Protein AF-A0A843CTP0-F1 (afdb_monomer_lite)

Radius of gyration: 20.31 Å; chains: 1; bounding box: 70×42×47 Å

pLDDT: mean 81.46, std 15.71, range [29.77, 95.62]

Sequence (216 aa):
LSHNIEGSYRGVYRMLRIAESKVYSTPVAEAEIQVFRHRDVKEVDPRVGADDTCIALCVVDKGLRAIAAEDVLFYDPTPPTWSSRFRQKFRRGQHILQAFLKHRSLLFRKGVFSRLIFPMEFFIYVMNPILFPVFLFLTGWVVTTNLFLAAIAAAGLLGVALVPSLRTALTTHVTNNLIMLTALVQEARGEKHLVWTKIEETRVTDEKAEIPLIHS

Structure (mmCIF, N/CA/C/O backbone):
data_AF-A0A843CTP0-F1
#
_entry.id   AF-A0A843CTP0-F1
#
loop_
_atom_site.group_PDB
_atom_site.id
_atom_site.type_symbol
_atom_site.label_atom_id
_atom_site.label_alt_id
_atom_site.label_comp_id
_atom_site.label_asym_id
_atom_site.label_entity_id
_atom_site.label_seq_id
_atom_site.pdbx_PDB_ins_code
_atom_site.Cartn_x
_atom_site.Cartn_y
_atom_site.Cartn_z
_atom_site.occupancy
_atom_site.B_iso_or_equiv
_atom_site.auth_seq_id
_atom_site.auth_comp_id
_atom_site.auth_asym_id
_atom_site.auth_atom_id
_atom_site.pdbx_PDB_model_num
ATOM 1 N N . LEU A 1 1 ? -8.494 4.521 -23.680 1.00 29.77 1 LEU A N 1
ATOM 2 C CA . LEU A 1 1 ? -7.672 3.318 -23.382 1.00 29.77 1 LEU A CA 1
ATOM 3 C C . LEU A 1 1 ? -7.267 3.203 -21.907 1.00 29.77 1 LEU A C 1
ATOM 5 O O . LEU A 1 1 ? -7.289 2.090 -21.403 1.00 29.77 1 LEU A O 1
ATOM 9 N N . SER A 1 2 ? -6.980 4.298 -21.186 1.00 31.83 2 SER A N 1
ATOM 10 C CA . SER A 1 2 ? -6.739 4.263 -19.726 1.00 31.83 2 SER A CA 1
ATOM 11 C C . SER A 1 2 ? -7.953 3.800 -18.901 1.00 31.83 2 SER A C 1
ATOM 13 O O . SER A 1 2 ? -7.775 3.080 -17.925 1.00 31.83 2 SER A O 1
ATOM 15 N N . HIS A 1 3 ? -9.178 4.137 -19.329 1.00 30.78 3 HIS A N 1
ATOM 16 C CA . HIS A 1 3 ? -10.419 3.807 -18.609 1.00 30.78 3 HIS A CA 1
ATOM 17 C C . HIS A 1 3 ? -10.675 2.298 -18.422 1.00 30.78 3 HIS A C 1
ATOM 19 O O . HIS A 1 3 ? -11.045 1.882 -17.329 1.00 30.78 3 HIS A O 1
ATOM 25 N N . ASN A 1 4 ? -10.438 1.461 -19.443 1.00 42.84 4 ASN A N 1
ATOM 26 C CA . ASN A 1 4 ? -10.737 0.019 -19.356 1.00 42.84 4 ASN A CA 1
ATOM 27 C C . ASN A 1 4 ? -9.787 -0.736 -18.413 1.00 42.84 4 ASN A C 1
ATOM 29 O O . ASN A 1 4 ? -10.176 -1.718 -17.789 1.00 42.84 4 ASN A O 1
ATOM 33 N N . ILE A 1 5 ? -8.539 -0.281 -18.292 1.00 47.91 5 ILE A N 1
ATOM 34 C CA . ILE A 1 5 ? -7.514 -0.974 -17.500 1.00 47.91 5 ILE A CA 1
ATOM 35 C C . ILE A 1 5 ? -7.512 -0.475 -16.055 1.00 47.91 5 ILE A C 1
ATOM 37 O O . ILE A 1 5 ? -7.333 -1.273 -15.137 1.00 47.91 5 ILE A O 1
ATOM 41 N N . GLU A 1 6 ? -7.797 0.812 -15.830 1.00 49.78 6 GLU A N 1
ATOM 42 C CA . GLU A 1 6 ? -8.071 1.317 -14.484 1.00 49.78 6 GLU A CA 1
ATOM 43 C C . GLU A 1 6 ? -9.279 0.598 -13.864 1.00 49.78 6 GLU A C 1
ATOM 45 O O . GLU A 1 6 ? -9.213 0.202 -12.702 1.00 49.78 6 GLU A O 1
ATOM 50 N N . GLY A 1 7 ? -10.319 0.312 -14.661 1.00 58.97 7 GLY A N 1
ATOM 51 C CA . GLY A 1 7 ? -11.437 -0.546 -14.255 1.00 58.97 7 GLY A CA 1
ATOM 52 C C . GLY A 1 7 ? -11.004 -1.966 -13.870 1.00 58.97 7 GLY A C 1
ATOM 53 O O . GLY A 1 7 ? -11.456 -2.486 -12.855 1.00 58.97 7 GLY A O 1
ATOM 54 N N . SER A 1 8 ? -10.064 -2.571 -14.608 1.00 63.31 8 SER A N 1
ATOM 55 C CA . SER A 1 8 ? -9.517 -3.895 -14.271 1.00 63.31 8 SER A CA 1
ATOM 56 C C . SER A 1 8 ? -8.677 -3.886 -12.986 1.00 63.31 8 SER A C 1
ATOM 58 O O . SER A 1 8 ? -8.803 -4.808 -12.182 1.00 63.31 8 SER A O 1
ATOM 60 N N . TYR A 1 9 ? -7.844 -2.863 -12.761 1.00 66.06 9 TYR A N 1
ATOM 61 C CA . TYR A 1 9 ? -7.037 -2.732 -11.539 1.00 66.06 9 TYR A CA 1
ATOM 62 C C . TYR A 1 9 ? -7.915 -2.464 -10.310 1.00 66.06 9 TYR A C 1
ATOM 64 O O . TYR A 1 9 ? -7.763 -3.123 -9.280 1.00 66.06 9 TYR A O 1
ATOM 72 N N . ARG A 1 10 ? -8.885 -1.547 -10.435 1.00 71.94 10 ARG A N 1
ATOM 73 C CA . ARG A 1 10 ? -9.897 -1.299 -9.400 1.00 71.94 10 ARG A CA 1
ATOM 74 C C . ARG A 1 10 ? -10.735 -2.548 -9.131 1.00 71.94 10 ARG A C 1
ATOM 76 O O . ARG A 1 10 ? -11.005 -2.843 -7.976 1.00 71.94 10 ARG A O 1
ATOM 83 N N .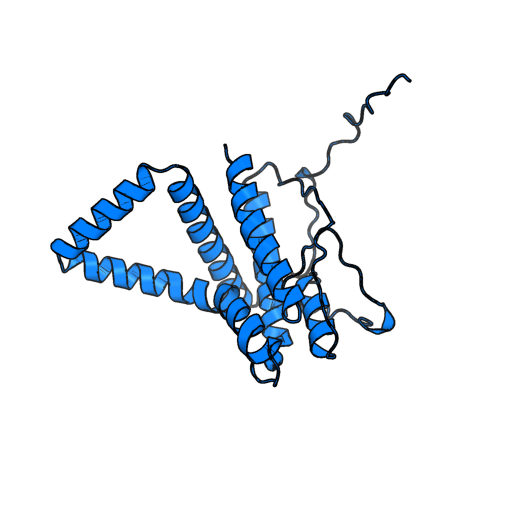 GLY A 1 11 ? -11.070 -3.325 -10.161 1.00 78.44 11 GLY A N 1
ATOM 84 C CA . GLY A 1 11 ? -11.784 -4.595 -10.021 1.00 78.44 11 GLY A CA 1
ATOM 85 C C . GLY A 1 11 ? -11.031 -5.615 -9.162 1.00 78.44 11 GLY A C 1
ATOM 86 O O . GLY A 1 11 ? -11.620 -6.202 -8.257 1.00 78.44 11 GLY A O 1
ATOM 87 N N . VAL A 1 12 ? -9.721 -5.780 -9.383 1.00 82.31 12 VAL A N 1
ATOM 88 C CA . VAL A 1 12 ? -8.876 -6.655 -8.546 1.00 82.31 12 VAL A CA 1
ATOM 89 C C . VAL A 1 12 ? -8.799 -6.135 -7.111 1.00 82.31 12 VAL A C 1
ATOM 91 O O . VAL A 1 12 ? -8.945 -6.915 -6.171 1.00 82.31 12 VAL A O 1
ATOM 94 N N . TYR A 1 13 ? -8.614 -4.825 -6.934 1.00 82.19 13 TYR A N 1
ATOM 95 C CA . TYR A 1 13 ? -8.552 -4.211 -5.609 1.00 82.19 13 TYR A CA 1
ATOM 96 C C . TYR A 1 13 ? -9.853 -4.406 -4.823 1.00 82.19 13 TYR A C 1
ATOM 98 O O . TYR A 1 13 ? -9.831 -4.880 -3.689 1.00 82.19 13 TYR A O 1
ATOM 106 N N . ARG A 1 14 ? -10.992 -4.132 -5.464 1.00 85.12 14 ARG A N 1
ATOM 107 C CA . ARG A 1 14 ? -12.331 -4.324 -4.907 1.00 85.12 14 ARG A CA 1
ATOM 108 C C . ARG A 1 14 ? -12.587 -5.782 -4.546 1.00 85.12 14 ARG A C 1
ATOM 110 O O . ARG A 1 14 ? -13.068 -6.066 -3.453 1.00 85.12 14 ARG A O 1
ATOM 117 N N . MET A 1 15 ? -12.223 -6.714 -5.429 1.00 87.94 15 MET A N 1
ATOM 118 C CA . MET A 1 15 ? -12.330 -8.151 -5.159 1.00 87.94 15 MET A CA 1
ATOM 119 C C . MET A 1 15 ? -11.530 -8.542 -3.913 1.00 87.94 15 MET A C 1
ATOM 121 O O . MET A 1 15 ? -12.062 -9.243 -3.054 1.00 87.94 15 MET A O 1
ATOM 125 N N . LEU A 1 16 ? -10.305 -8.027 -3.765 1.00 90.81 16 LEU A N 1
ATOM 126 C CA . LEU A 1 16 ? -9.488 -8.244 -2.572 1.00 90.81 16 LEU A CA 1
ATOM 127 C C . LEU A 1 16 ? -10.166 -7.685 -1.310 1.00 90.81 16 LEU A C 1
ATOM 129 O O . LEU A 1 16 ? -10.303 -8.424 -0.339 1.00 90.81 16 LEU A O 1
ATOM 133 N N . ARG A 1 17 ? -10.679 -6.444 -1.331 1.00 91.75 17 ARG A N 1
ATOM 134 C CA . ARG A 1 17 ? -11.386 -5.848 -0.175 1.00 91.75 17 ARG A CA 1
ATOM 135 C C . ARG A 1 17 ? -12.617 -6.661 0.239 1.00 91.75 17 ARG A C 1
ATOM 137 O O . ARG A 1 17 ? -12.879 -6.859 1.429 1.00 91.75 17 ARG A O 1
ATOM 144 N N . ILE A 1 18 ? -13.377 -7.150 -0.740 1.00 91.00 18 ILE A N 1
ATOM 145 C CA . ILE A 1 18 ? -14.548 -8.010 -0.524 1.00 91.00 18 ILE A CA 1
ATOM 146 C C . ILE A 1 18 ? -14.121 -9.358 0.072 1.00 91.00 18 ILE A C 1
ATOM 148 O O . ILE A 1 18 ? -14.717 -9.823 1.045 1.00 91.00 18 ILE A O 1
ATOM 152 N N . ALA A 1 19 ? -13.071 -9.978 -0.470 1.00 92.50 19 ALA A N 1
ATOM 153 C CA . ALA A 1 19 ? -12.541 -11.241 0.032 1.00 92.50 19 ALA A CA 1
ATOM 154 C C . ALA A 1 19 ? -12.054 -11.112 1.486 1.00 92.50 19 ALA A C 1
ATOM 156 O O . ALA A 1 19 ? -12.431 -11.919 2.335 1.00 92.50 19 ALA A O 1
ATOM 157 N N . GLU A 1 20 ? -11.301 -10.060 1.807 1.00 94.19 20 GLU A N 1
ATOM 158 C CA . GLU A 1 20 ? -10.872 -9.744 3.175 1.00 94.19 20 GLU A CA 1
ATOM 159 C C . GLU A 1 20 ? -12.063 -9.555 4.118 1.00 94.19 20 GLU A C 1
ATOM 161 O O . GLU A 1 20 ? -12.064 -10.074 5.236 1.00 94.19 20 GLU A O 1
ATOM 166 N N . SER A 1 21 ? -13.108 -8.867 3.653 1.00 93.25 21 SER A N 1
ATOM 167 C CA . SER A 1 21 ? -14.342 -8.645 4.413 1.00 93.25 21 SER A CA 1
ATOM 168 C C . SER A 1 21 ? -15.083 -9.950 4.698 1.00 93.25 21 SER A C 1
ATOM 170 O O . SER A 1 21 ? -15.565 -10.149 5.814 1.00 93.25 21 SER A O 1
ATOM 172 N N . LYS A 1 22 ? -15.135 -10.866 3.722 1.00 93.44 22 LYS A N 1
ATOM 173 C CA . LYS A 1 22 ? -15.708 -12.212 3.877 1.00 93.44 22 LYS A CA 1
ATOM 174 C C . LYS A 1 22 ? -14.918 -13.061 4.872 1.00 93.44 22 LYS A C 1
ATOM 176 O O . LYS A 1 22 ? -15.527 -13.777 5.662 1.00 93.44 22 LYS A O 1
ATOM 181 N N . VAL A 1 23 ? -13.589 -12.950 4.873 1.00 94.06 23 VAL A N 1
ATOM 182 C CA . VAL A 1 23 ? -12.721 -13.664 5.822 1.00 94.06 23 VAL A CA 1
ATOM 183 C C . VAL A 1 23 ? -12.835 -13.078 7.232 1.00 94.06 23 VAL A C 1
ATOM 185 O O . VAL A 1 23 ? -13.012 -13.823 8.195 1.00 94.06 23 VAL A O 1
ATOM 188 N N . TYR A 1 24 ? -12.723 -11.757 7.381 1.00 93.88 24 TYR A N 1
ATOM 189 C CA . TYR A 1 24 ? -12.889 -11.077 8.666 1.00 93.88 24 TYR A CA 1
ATOM 190 C C . TYR A 1 24 ? -13.250 -9.593 8.502 1.00 93.88 24 TYR A C 1
ATOM 192 O O . TYR A 1 24 ? -14.392 -9.215 8.774 1.00 93.88 24 TYR A O 1
ATOM 200 N N . SER A 1 25 ? -12.286 -8.774 8.070 1.00 94.31 25 SER A N 1
ATOM 201 C CA . SER A 1 25 ? -12.400 -7.323 7.888 1.00 94.31 25 SER A CA 1
ATOM 202 C C . SER A 1 25 ? -11.394 -6.846 6.844 1.00 94.31 25 SER A C 1
ATOM 204 O O . SER A 1 25 ? -10.310 -7.420 6.752 1.00 94.31 25 SER A O 1
ATOM 206 N N . THR A 1 26 ? -11.706 -5.755 6.146 1.00 93.00 26 THR A N 1
ATOM 207 C CA . THR A 1 26 ? -10.754 -5.029 5.289 1.00 93.00 26 THR A CA 1
ATOM 208 C C . THR A 1 26 ? -10.080 -3.882 6.063 1.00 93.00 26 THR A C 1
ATOM 210 O O . THR A 1 26 ? -10.780 -3.109 6.724 1.00 93.00 26 THR A O 1
ATOM 213 N N . PRO A 1 27 ? -8.738 -3.745 6.023 1.00 89.50 27 PRO A N 1
ATOM 214 C CA . PRO A 1 27 ? -8.032 -2.638 6.669 1.00 89.50 27 PRO A CA 1
ATOM 215 C C . PRO A 1 27 ? -8.042 -1.346 5.850 1.00 89.50 27 PRO A C 1
ATOM 217 O O . PRO A 1 27 ? -7.939 -0.276 6.442 1.00 89.50 27 PRO A O 1
ATOM 220 N N . VAL A 1 28 ? -8.155 -1.433 4.521 1.00 86.50 28 VAL A N 1
ATOM 221 C CA . VAL A 1 28 ? -8.228 -0.258 3.643 1.00 86.50 28 VAL A CA 1
ATOM 222 C C . VAL A 1 28 ? -9.658 -0.128 3.149 1.00 86.50 28 VAL A C 1
ATOM 224 O O . VAL A 1 28 ? -10.172 -0.999 2.441 1.00 86.50 28 VAL A O 1
ATOM 227 N N . ALA A 1 29 ? -10.318 0.932 3.598 1.00 79.00 29 ALA A N 1
ATOM 228 C CA . ALA A 1 29 ? -11.673 1.254 3.191 1.00 79.00 29 ALA A CA 1
ATOM 229 C C . ALA A 1 29 ? -11.646 2.141 1.942 1.00 79.00 29 ALA A C 1
ATOM 231 O O . ALA A 1 29 ? -10.733 2.943 1.751 1.00 79.00 29 ALA A O 1
ATOM 232 N N . GLU A 1 30 ? -12.653 1.968 1.093 1.00 74.50 30 GLU A N 1
ATOM 233 C CA . GLU A 1 30 ? -12.935 2.890 -0.003 1.00 74.50 30 GLU A CA 1
ATOM 234 C C . GLU A 1 30 ? -13.488 4.200 0.583 1.00 74.50 30 GLU A C 1
ATOM 236 O O . GLU A 1 30 ? -14.264 4.180 1.542 1.00 74.50 30 GLU A O 1
ATOM 241 N N . ALA A 1 31 ? -13.024 5.330 0.050 1.00 65.25 31 ALA A N 1
ATOM 242 C CA . ALA A 1 31 ? -13.254 6.663 0.610 1.00 65.25 31 ALA A CA 1
ATOM 243 C C . ALA A 1 31 ? -14.573 7.298 0.157 1.00 65.25 31 ALA A C 1
ATOM 245 O O . ALA A 1 31 ? -14.952 8.381 0.597 1.00 65.25 31 ALA A O 1
ATOM 246 N N . GLU A 1 32 ? -15.250 6.653 -0.787 1.00 76.88 32 GLU A N 1
ATOM 247 C CA . GLU A 1 32 ? -16.422 7.191 -1.451 1.00 76.88 32 GLU A CA 1
ATOM 248 C C . GLU A 1 32 ? -17.621 7.253 -0.498 1.00 76.88 32 GLU A C 1
ATOM 250 O O . GLU A 1 32 ? -18.281 8.289 -0.421 1.00 76.88 32 GLU A O 1
ATOM 255 N N . ILE A 1 33 ? -17.870 6.187 0.273 1.00 81.06 33 ILE A N 1
ATOM 256 C CA . ILE A 1 33 ? -18.813 6.190 1.398 1.00 81.06 33 ILE A CA 1
ATOM 257 C C . ILE A 1 33 ? -18.301 5.266 2.497 1.00 81.06 33 ILE A C 1
ATOM 259 O O . ILE A 1 33 ? -18.142 4.061 2.299 1.00 81.06 33 ILE A O 1
ATOM 263 N N . GLN A 1 34 ? -18.190 5.818 3.702 1.00 85.94 34 GLN A N 1
ATOM 264 C CA . GLN A 1 34 ? -17.948 5.053 4.912 1.00 85.94 34 GLN A CA 1
ATOM 265 C C . GLN A 1 34 ? -19.082 5.274 5.916 1.00 85.94 34 GLN A C 1
ATOM 267 O O . GLN A 1 34 ? -19.413 6.404 6.270 1.00 85.94 34 GLN A O 1
ATOM 272 N N . VAL A 1 35 ? -19.675 4.180 6.402 1.00 88.19 35 VAL A N 1
ATOM 273 C CA . VAL A 1 35 ? -20.726 4.216 7.428 1.00 88.19 35 VAL A CA 1
ATOM 274 C C . VAL A 1 35 ? -20.241 3.477 8.665 1.00 88.19 35 VAL A C 1
ATOM 276 O O . VAL A 1 35 ? -19.873 2.305 8.608 1.00 88.19 35 VAL A O 1
ATOM 279 N N . PHE A 1 36 ? -20.264 4.156 9.808 1.00 88.00 36 PHE A N 1
ATOM 280 C CA . PHE A 1 36 ? -19.861 3.588 11.089 1.00 88.00 36 PHE A CA 1
ATOM 281 C C . PHE A 1 36 ? -20.768 4.082 12.215 1.00 88.00 36 PHE A C 1
ATOM 283 O O . PHE A 1 36 ? -21.405 5.132 12.137 1.00 88.00 36 PHE A O 1
ATOM 290 N N . ARG A 1 37 ? -20.834 3.313 13.305 1.00 88.00 37 ARG A N 1
ATOM 291 C CA . ARG A 1 37 ? -21.592 3.716 14.492 1.00 88.00 37 ARG A CA 1
ATOM 292 C C . ARG A 1 37 ? -20.795 4.757 15.267 1.00 88.00 37 ARG A C 1
ATOM 294 O O . ARG A 1 37 ? -19.703 4.459 15.743 1.00 88.00 37 ARG A O 1
ATOM 301 N N . HIS A 1 38 ? -21.382 5.931 15.481 1.00 85.94 38 HIS A N 1
ATOM 302 C CA . HIS A 1 38 ? -20.737 7.035 16.201 1.00 85.94 38 HIS A CA 1
ATOM 303 C C . HIS A 1 38 ? -20.187 6.622 17.582 1.00 85.94 38 HIS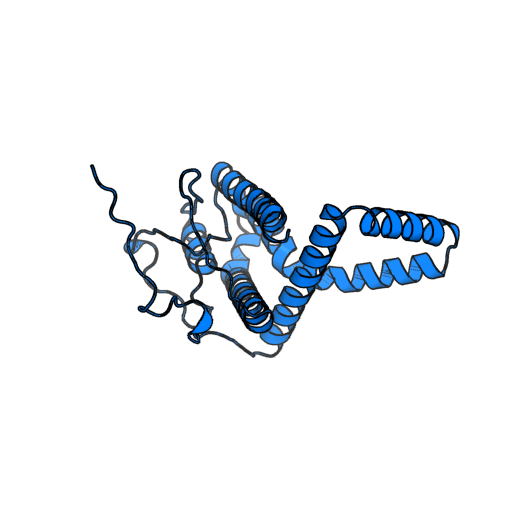 A C 1
ATOM 305 O O . HIS A 1 38 ? -19.069 6.971 17.944 1.00 85.94 38 HIS A O 1
ATOM 311 N N . ARG A 1 39 ? -20.912 5.775 18.330 1.00 87.44 39 ARG A N 1
ATOM 312 C CA . ARG A 1 39 ? -20.446 5.266 19.636 1.00 87.44 39 ARG A CA 1
ATOM 313 C C . ARG A 1 39 ? -19.127 4.479 19.568 1.00 87.44 39 ARG A C 1
ATOM 315 O O . ARG A 1 39 ? -18.397 4.442 20.558 1.00 87.44 39 ARG A O 1
ATOM 322 N N . ASP A 1 40 ? -18.833 3.865 18.421 1.00 85.06 40 ASP A N 1
ATOM 323 C CA . ASP A 1 40 ? -17.649 3.034 18.198 1.00 85.06 40 ASP A CA 1
ATOM 324 C C . ASP A 1 40 ? -16.476 3.855 17.635 1.00 85.06 40 ASP A C 1
ATOM 326 O O . ASP A 1 40 ? -15.338 3.392 17.681 1.00 85.06 40 ASP A O 1
ATOM 330 N N . VAL A 1 41 ? -16.708 5.090 17.178 1.00 84.12 41 VAL A N 1
ATOM 331 C CA . VAL A 1 41 ? -15.693 6.017 16.647 1.00 84.12 41 VAL A CA 1
ATOM 332 C C . VAL A 1 41 ? -15.979 7.412 17.212 1.00 84.12 41 VAL A C 1
ATOM 334 O O . VAL A 1 41 ? -16.602 8.249 16.567 1.00 84.12 41 VAL A O 1
ATOM 337 N N . LYS A 1 42 ? -15.575 7.630 18.470 1.00 68.62 42 LYS A N 1
ATOM 338 C CA . LYS A 1 42 ? -15.842 8.884 19.195 1.00 68.62 42 LYS A CA 1
ATOM 339 C C . LYS A 1 42 ? -14.880 10.010 18.827 1.00 68.62 42 LYS A C 1
ATOM 341 O O . LYS A 1 42 ? -15.292 11.158 18.751 1.00 68.62 42 LYS A O 1
ATOM 346 N N . GLU A 1 43 ? -13.613 9.672 18.605 1.00 72.31 43 GLU A N 1
ATOM 347 C CA . GLU A 1 43 ? -12.550 10.637 18.336 1.00 72.31 43 GLU A CA 1
ATOM 348 C C . GLU A 1 43 ? -11.639 10.105 17.231 1.00 72.31 43 GLU A C 1
ATOM 350 O O . GLU A 1 43 ? -11.199 8.949 17.264 1.00 72.31 43 GLU A O 1
ATOM 355 N N . VAL A 1 44 ? -11.369 10.957 16.244 1.00 74.69 44 VAL A N 1
ATOM 356 C CA . VAL A 1 44 ? -10.360 10.720 15.211 1.00 74.69 44 VAL A CA 1
ATOM 357 C C . VAL A 1 44 ? -9.081 11.401 15.680 1.00 74.69 44 VAL A C 1
ATOM 359 O O . VAL A 1 44 ? -9.105 12.567 16.060 1.00 74.69 44 VAL A O 1
ATOM 362 N N . ASP A 1 45 ? -7.968 10.666 15.696 1.00 75.56 45 ASP A N 1
ATOM 363 C CA . ASP A 1 45 ? -6.682 11.218 16.134 1.00 75.56 45 ASP A CA 1
ATOM 364 C C . ASP A 1 45 ? -6.204 12.261 15.113 1.00 75.56 45 ASP A C 1
ATOM 366 O O . ASP A 1 45 ? -5.896 11.873 13.986 1.00 75.56 45 ASP A O 1
ATOM 370 N N . PRO A 1 46 ? -6.087 13.551 15.480 1.00 74.00 46 PRO A N 1
ATOM 371 C CA . PRO A 1 46 ? -5.711 14.607 14.541 1.00 74.00 46 PRO A CA 1
ATOM 372 C C . PRO A 1 46 ? -4.252 14.504 14.065 1.00 74.00 46 PRO A C 1
ATOM 374 O O . PRO A 1 46 ? -3.839 15.240 13.171 1.00 74.00 46 PRO A O 1
ATOM 377 N N . ARG A 1 47 ? -3.443 13.620 14.666 1.00 72.69 47 ARG A N 1
ATOM 378 C CA . ARG A 1 47 ? -2.026 13.406 14.313 1.00 72.69 47 ARG A CA 1
ATOM 379 C C . ARG A 1 47 ? -1.831 12.390 13.190 1.00 72.69 47 ARG A C 1
ATOM 381 O O . ARG A 1 47 ? -0.699 12.217 12.732 1.00 72.69 47 ARG A O 1
ATOM 388 N N . VAL A 1 48 ? -2.901 11.704 12.801 1.00 76.31 48 VAL A N 1
ATOM 389 C CA . VAL A 1 48 ? -2.962 10.807 11.648 1.00 76.31 48 VAL A CA 1
ATOM 390 C C . VAL A 1 48 ? -3.926 11.426 10.654 1.00 76.31 48 VAL A C 1
ATOM 392 O O . VAL A 1 48 ? -4.949 11.977 11.056 1.00 76.31 48 VAL A O 1
ATOM 395 N N . GLY A 1 49 ? -3.591 11.364 9.366 1.00 69.62 49 GLY A N 1
ATOM 396 C CA . GLY A 1 49 ? -4.499 11.780 8.308 1.00 69.62 49 GLY A CA 1
ATOM 397 C C . GLY A 1 49 ? -5.882 11.188 8.543 1.00 69.62 49 GLY A C 1
ATOM 398 O O . GLY A 1 49 ? -6.017 9.977 8.735 1.00 69.62 49 GLY A O 1
ATOM 399 N N . ALA A 1 50 ? -6.889 12.058 8.604 1.00 64.38 50 ALA A N 1
ATOM 400 C CA . ALA A 1 50 ? -8.274 11.645 8.747 1.00 64.38 50 ALA A CA 1
ATOM 401 C C . ALA A 1 50 ? -8.693 10.950 7.446 1.00 64.38 50 ALA A C 1
ATOM 403 O O . ALA A 1 50 ? -9.088 11.601 6.483 1.00 64.38 50 ALA A O 1
ATOM 404 N N . ASP A 1 51 ? -8.510 9.636 7.429 1.00 73.75 51 ASP A N 1
ATOM 405 C CA . ASP A 1 51 ? -8.695 8.773 6.271 1.00 73.75 51 ASP A CA 1
ATOM 406 C C . ASP A 1 51 ? -9.504 7.542 6.674 1.00 73.75 51 ASP A C 1
ATOM 408 O O . ASP A 1 51 ? -9.434 7.067 7.819 1.00 73.75 51 ASP A O 1
ATOM 412 N N . ASP A 1 52 ? -10.260 7.013 5.721 1.00 85.44 52 ASP A N 1
ATOM 413 C CA . ASP A 1 52 ? -11.208 5.918 5.926 1.00 85.44 52 ASP A CA 1
ATOM 414 C C . ASP A 1 52 ? -10.511 4.664 6.468 1.00 85.44 52 ASP A C 1
ATOM 416 O O . ASP A 1 52 ? -11.055 3.949 7.317 1.00 85.44 52 ASP A O 1
ATOM 420 N N . THR A 1 53 ? -9.255 4.452 6.072 1.00 89.94 53 THR A N 1
ATOM 421 C CA . THR A 1 53 ? -8.362 3.406 6.588 1.00 89.94 53 THR A CA 1
ATOM 422 C C . THR A 1 53 ? -8.176 3.504 8.105 1.00 89.94 53 THR A C 1
ATOM 424 O O . THR A 1 53 ? -8.257 2.501 8.817 1.00 89.94 53 THR A O 1
ATOM 427 N N . CYS A 1 54 ? -7.948 4.710 8.641 1.00 89.56 54 CYS A N 1
ATOM 428 C CA . CYS A 1 54 ? -7.746 4.886 10.079 1.00 89.56 54 CYS A CA 1
ATOM 429 C C . CYS A 1 54 ? -9.024 4.559 10.855 1.00 89.56 54 CYS A C 1
ATOM 431 O O . CYS A 1 54 ? -8.955 3.943 11.918 1.00 89.56 54 CYS A O 1
ATOM 433 N N . ILE A 1 55 ? -10.189 4.945 10.332 1.00 89.81 55 ILE A N 1
ATOM 434 C CA . ILE A 1 55 ? -11.479 4.645 10.961 1.00 89.81 55 ILE A CA 1
ATOM 435 C C . ILE A 1 55 ? -11.749 3.136 10.930 1.00 89.81 55 ILE A C 1
ATOM 437 O O . ILE A 1 55 ? -12.098 2.559 11.964 1.00 89.81 55 ILE A O 1
ATOM 441 N N . ALA A 1 56 ? -11.518 2.477 9.791 1.00 91.81 56 ALA A N 1
ATOM 442 C CA . ALA A 1 56 ? -11.666 1.029 9.657 1.00 91.81 56 ALA A CA 1
ATOM 443 C C . ALA A 1 56 ? -10.785 0.281 10.669 1.00 91.81 56 ALA A C 1
ATOM 445 O O . ALA A 1 56 ? -11.267 -0.583 11.405 1.00 91.81 56 ALA A O 1
ATOM 446 N N . LEU A 1 57 ? -9.513 0.671 10.785 1.00 92.31 57 LEU A N 1
ATOM 447 C CA . LEU A 1 57 ? -8.586 0.075 11.743 1.00 92.31 57 LEU A CA 1
ATOM 448 C C . LEU A 1 57 ? -8.958 0.376 13.196 1.00 92.31 57 LEU A C 1
ATOM 450 O O . LEU A 1 57 ? -8.852 -0.525 14.019 1.00 92.31 57 LEU A O 1
ATOM 454 N N . CYS A 1 58 ? -9.468 1.566 13.525 1.00 91.25 58 CYS A N 1
ATOM 455 C CA . CYS A 1 58 ? -10.009 1.864 14.857 1.00 91.25 58 CYS A CA 1
ATOM 456 C C . CYS A 1 58 ? -11.163 0.924 15.244 1.00 91.25 58 CYS A C 1
ATOM 458 O O . CYS A 1 58 ? -11.246 0.483 16.392 1.00 91.25 58 CYS A O 1
ATOM 460 N N . VAL A 1 59 ? -12.056 0.615 14.301 1.00 92.00 59 VAL A N 1
ATOM 461 C CA . VAL A 1 59 ? -13.169 -0.322 14.515 1.00 92.00 59 VAL A CA 1
ATOM 462 C C . VAL A 1 59 ? -12.633 -1.741 14.726 1.00 92.00 59 VAL A C 1
ATOM 464 O O . VAL A 1 59 ? -13.006 -2.402 15.698 1.00 92.00 59 VAL A O 1
ATOM 467 N N . VAL A 1 60 ? -11.707 -2.193 13.876 1.00 93.12 60 VAL A N 1
ATOM 468 C CA . VAL A 1 60 ? -11.085 -3.523 14.001 1.00 93.12 60 VAL A CA 1
ATOM 469 C C . VAL A 1 60 ? -10.280 -3.662 15.294 1.00 93.12 60 VAL A C 1
ATOM 471 O O . VAL A 1 60 ? -10.321 -4.705 15.947 1.00 93.12 60 VAL A O 1
ATOM 474 N N . ASP A 1 61 ? -9.605 -2.598 15.718 1.00 91.06 61 ASP A N 1
ATOM 475 C CA . ASP A 1 61 ? -8.819 -2.556 16.948 1.00 91.06 61 ASP A CA 1
ATOM 476 C C . ASP A 1 61 ? -9.670 -2.763 18.207 1.00 91.06 61 ASP A C 1
ATOM 478 O O . ASP A 1 61 ? -9.187 -3.323 19.192 1.00 91.06 61 ASP A O 1
ATOM 482 N N . LYS A 1 62 ? -10.959 -2.410 18.142 1.00 91.38 62 LYS A N 1
ATOM 483 C CA . LYS A 1 62 ? -11.968 -2.662 19.184 1.00 91.38 62 LYS A CA 1
ATOM 484 C C . LYS A 1 62 ? -12.594 -4.060 19.110 1.00 91.38 62 LYS A C 1
ATOM 486 O O . LYS A 1 62 ? -13.520 -4.351 19.862 1.00 91.38 62 LYS A O 1
ATOM 491 N N . GLY A 1 63 ? -12.124 -4.921 18.208 1.00 91.25 63 GLY A N 1
ATOM 492 C CA . GLY A 1 63 ? -12.669 -6.265 17.998 1.00 91.25 63 GLY A CA 1
ATOM 493 C C . GLY A 1 63 ? -13.960 -6.293 17.175 1.00 91.25 63 GLY A C 1
ATOM 494 O O . GLY A 1 63 ? -14.618 -7.328 17.112 1.00 91.25 63 GLY A O 1
ATOM 495 N N . LEU A 1 64 ? -14.332 -5.179 16.541 1.00 93.62 64 LEU A N 1
ATOM 496 C CA . LEU A 1 64 ? -15.462 -5.115 15.617 1.00 93.62 64 LEU A CA 1
ATOM 497 C C . LEU A 1 64 ? -15.008 -5.447 14.185 1.00 93.62 64 LEU A C 1
ATOM 499 O O . LEU A 1 64 ? -13.824 -5.659 13.914 1.00 93.62 64 LEU A O 1
ATOM 503 N N . ARG A 1 65 ? -15.964 -5.502 13.254 1.00 93.56 65 ARG A N 1
ATOM 504 C CA . ARG A 1 65 ? -15.701 -5.786 11.838 1.00 93.56 65 ARG A CA 1
ATOM 505 C C . ARG A 1 65 ? -15.837 -4.533 10.980 1.00 93.56 65 ARG A C 1
ATOM 507 O O . ARG A 1 65 ? -16.793 -3.781 11.155 1.00 93.56 65 ARG A O 1
ATOM 514 N N . ALA A 1 66 ? -14.907 -4.357 10.046 1.00 93.56 66 ALA A N 1
ATOM 515 C CA . ALA A 1 66 ? -14.956 -3.343 8.994 1.00 93.56 66 ALA A CA 1
ATOM 516 C C . ALA A 1 66 ? -15.091 -4.060 7.646 1.00 93.56 66 ALA A C 1
ATOM 518 O O . ALA A 1 66 ? -14.238 -4.877 7.303 1.00 93.56 66 ALA A O 1
ATOM 519 N N . ILE A 1 67 ? -16.182 -3.813 6.922 1.00 92.31 67 ILE A N 1
ATOM 520 C CA . ILE A 1 67 ? -16.554 -4.580 5.726 1.00 92.31 67 ILE A CA 1
ATOM 521 C C . ILE A 1 67 ? -16.741 -3.662 4.518 1.00 92.31 67 ILE A C 1
ATOM 523 O O . ILE A 1 67 ? -17.288 -2.569 4.649 1.00 92.31 67 ILE A O 1
ATOM 527 N N . ALA A 1 68 ? -16.316 -4.131 3.349 1.00 89.19 68 ALA A N 1
ATOM 528 C CA . ALA A 1 68 ? -16.652 -3.548 2.058 1.00 89.19 68 ALA A CA 1
ATOM 529 C C . ALA A 1 68 ? -17.941 -4.194 1.529 1.00 89.19 68 ALA A C 1
ATOM 531 O O . ALA A 1 68 ? -18.052 -5.421 1.493 1.00 89.19 68 ALA A O 1
ATOM 532 N N . ALA A 1 69 ? -18.915 -3.372 1.139 1.00 83.94 69 ALA A N 1
ATOM 533 C CA . ALA A 1 69 ? -20.185 -3.841 0.595 1.00 83.94 69 ALA A CA 1
ATOM 534 C C . ALA A 1 69 ? -20.067 -4.163 -0.907 1.00 83.94 69 ALA A C 1
ATOM 536 O O . ALA A 1 69 ? -19.474 -3.401 -1.669 1.00 83.94 69 ALA A O 1
ATOM 537 N N . GLU A 1 70 ? -20.650 -5.285 -1.338 1.00 79.06 70 GLU A N 1
ATOM 538 C CA . GLU A 1 70 ? -20.554 -5.770 -2.728 1.00 79.06 70 GLU A CA 1
ATOM 539 C C . GLU A 1 70 ? -21.495 -5.045 -3.696 1.00 79.06 70 GLU A C 1
ATOM 541 O O . GLU A 1 70 ? -21.213 -4.998 -4.893 1.00 79.06 70 GLU A O 1
ATOM 546 N N . ASP A 1 71 ? -22.571 -4.445 -3.186 1.00 77.25 71 ASP A N 1
ATOM 547 C CA . ASP A 1 71 ? -23.661 -3.890 -4.002 1.00 77.25 71 ASP A CA 1
ATOM 548 C C . ASP A 1 71 ? -23.585 -2.369 -4.168 1.00 77.25 71 ASP A C 1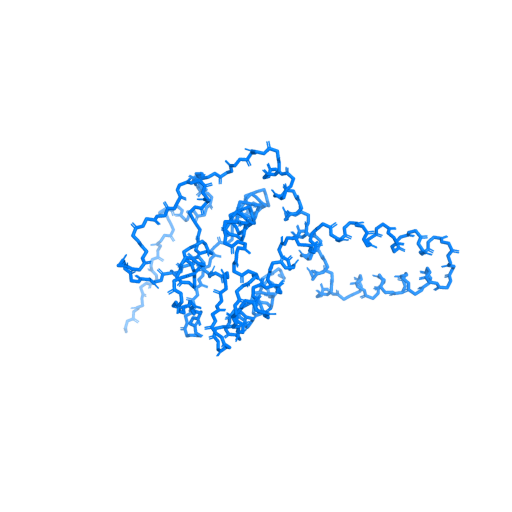
ATOM 550 O O . ASP A 1 71 ? -24.518 -1.742 -4.667 1.00 77.25 71 ASP A O 1
ATOM 554 N N . VAL A 1 72 ? -22.476 -1.755 -3.748 1.00 67.44 72 VAL A N 1
ATOM 555 C CA . VAL A 1 72 ? -22.301 -0.306 -3.853 1.00 67.44 72 VAL A CA 1
ATOM 556 C C . VAL A 1 72 ? -21.357 0.029 -5.005 1.00 67.44 72 VAL A C 1
ATOM 558 O O . VAL A 1 72 ? -20.272 -0.548 -5.141 1.00 67.44 72 VAL A O 1
ATOM 561 N N . LEU A 1 73 ? -21.825 0.929 -5.870 1.00 66.69 73 LEU A N 1
ATOM 562 C CA . LEU A 1 73 ? -21.138 1.430 -7.056 1.00 66.69 73 LEU A CA 1
ATOM 563 C C . LEU A 1 73 ? -20.884 2.922 -6.874 1.00 66.69 73 LEU A C 1
ATOM 565 O O . LEU A 1 73 ? -21.814 3.684 -6.610 1.00 66.69 73 LEU A O 1
ATOM 569 N N . PHE A 1 74 ? -19.632 3.331 -7.058 1.00 68.25 74 PHE A N 1
ATOM 570 C CA . PHE A 1 74 ? -19.225 4.724 -6.936 1.00 68.25 74 PHE A CA 1
ATOM 571 C C . PHE A 1 74 ? -18.532 5.222 -8.194 1.00 68.25 74 PHE A C 1
ATOM 573 O O . PHE A 1 74 ? -17.847 4.474 -8.896 1.00 68.25 74 PHE A O 1
ATOM 580 N N . TYR A 1 75 ? -18.689 6.519 -8.439 1.00 66.06 75 TYR A N 1
ATOM 581 C CA . TYR A 1 75 ? -17.972 7.237 -9.477 1.00 66.06 75 TYR A CA 1
ATOM 582 C C . TYR A 1 75 ? -17.029 8.249 -8.819 1.00 66.06 75 TYR A C 1
ATOM 584 O O . TYR A 1 75 ? -17.483 9.267 -8.304 1.00 66.06 75 TYR A O 1
ATOM 592 N N . ASP A 1 76 ? -15.723 7.963 -8.822 1.00 65.69 76 ASP A N 1
ATOM 593 C CA . ASP A 1 76 ? -14.686 8.896 -8.354 1.00 65.69 76 ASP A CA 1
ATOM 594 C C . ASP A 1 76 ? -14.102 9.638 -9.575 1.00 65.69 76 ASP A C 1
ATOM 596 O O . ASP A 1 76 ? -13.341 9.033 -10.351 1.00 65.69 76 ASP A O 1
ATOM 600 N N . PRO A 1 77 ? -14.470 10.915 -9.814 1.00 63.22 77 PRO A N 1
ATOM 601 C CA . PRO A 1 77 ? -13.937 11.680 -10.928 1.00 63.22 77 PRO A CA 1
ATOM 602 C C . PRO A 1 77 ? -12.432 11.861 -10.741 1.00 63.22 77 PRO A C 1
ATOM 604 O O . PRO A 1 77 ? -11.950 12.530 -9.829 1.00 63.22 77 PRO A O 1
ATOM 607 N N . THR A 1 78 ? -11.659 11.260 -11.639 1.00 64.38 78 THR A N 1
ATOM 608 C CA . THR A 1 78 ? -10.203 11.353 -11.570 1.00 64.38 78 THR A CA 1
ATOM 609 C C . THR A 1 78 ? -9.769 12.757 -12.011 1.00 64.38 78 THR A C 1
ATOM 611 O O . THR A 1 78 ? -10.163 13.168 -13.107 1.00 64.38 78 THR A O 1
ATOM 614 N N . PRO A 1 79 ? -8.933 13.483 -11.235 1.00 63.69 79 PRO A N 1
ATOM 615 C CA . PRO A 1 79 ? -8.503 14.838 -11.584 1.00 63.69 79 PRO A CA 1
ATOM 616 C C . PRO A 1 79 ? -7.961 14.905 -13.017 1.00 63.69 79 PRO A C 1
ATOM 618 O O . PRO A 1 79 ? -7.329 13.945 -13.459 1.00 63.69 79 PRO A O 1
ATOM 621 N N . PRO A 1 80 ? -8.167 15.986 -13.778 1.00 65.12 80 PRO A N 1
ATOM 622 C CA . PRO A 1 80 ? -7.741 16.034 -15.176 1.00 65.12 80 PRO A CA 1
ATOM 623 C C . PRO A 1 80 ? -6.212 16.069 -15.324 1.00 65.12 80 PRO A C 1
ATOM 625 O O . PRO A 1 80 ? -5.672 15.517 -16.283 1.00 65.12 80 PRO A O 1
ATOM 628 N N . THR A 1 81 ? -5.497 16.657 -14.360 1.00 75.81 81 THR A N 1
ATOM 629 C CA . THR A 1 81 ? -4.045 16.856 -14.434 1.00 75.81 81 THR A CA 1
ATOM 630 C C . THR A 1 81 ? -3.253 15.728 -13.763 1.00 75.81 81 THR A C 1
ATOM 632 O O . THR A 1 81 ? -3.623 15.180 -12.720 1.00 75.81 81 THR A O 1
ATOM 635 N N . TRP A 1 82 ? -2.109 15.373 -14.357 1.00 73.62 82 TRP A N 1
ATOM 636 C CA . TRP A 1 82 ? -1.221 14.333 -13.821 1.00 73.62 82 TRP A CA 1
ATOM 637 C C . TRP A 1 82 ? -0.631 14.714 -12.454 1.00 73.62 82 TRP A C 1
ATOM 639 O O . TRP A 1 82 ? -0.531 13.864 -11.569 1.00 73.62 82 TRP A O 1
ATOM 649 N N . SER A 1 83 ? -0.308 15.994 -12.246 1.00 76.25 83 SER A N 1
ATOM 650 C CA . SER A 1 83 ? 0.211 16.521 -10.978 1.00 76.25 83 SER A CA 1
ATOM 651 C C . SER A 1 83 ? -0.814 16.423 -9.843 1.00 76.25 83 SER A C 1
ATOM 653 O O . SER A 1 83 ? -0.464 15.969 -8.751 1.00 76.25 83 SER A O 1
ATOM 655 N N . SER A 1 84 ? -2.082 16.775 -10.088 1.00 76.25 84 SER A N 1
ATOM 656 C CA . SER A 1 84 ? -3.157 16.633 -9.097 1.00 76.25 84 SER A CA 1
ATOM 657 C C . SER A 1 84 ? -3.437 15.165 -8.775 1.00 76.25 84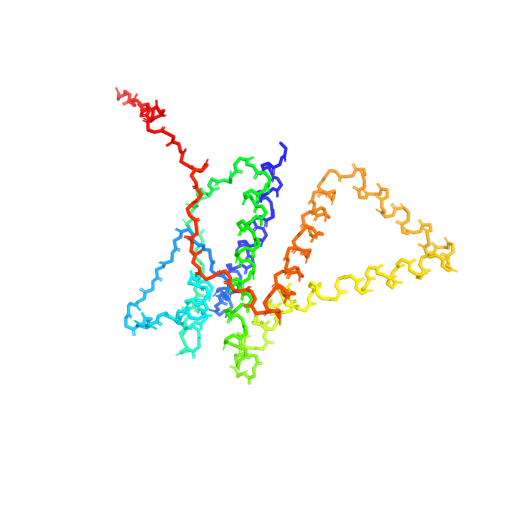 SER A C 1
ATOM 659 O O . SER A 1 84 ? -3.558 14.815 -7.600 1.00 76.25 84 SER A O 1
ATOM 661 N N . ARG A 1 85 ? -3.433 14.275 -9.782 1.00 76.69 85 ARG A N 1
ATOM 662 C CA . ARG A 1 85 ? -3.528 12.815 -9.569 1.00 76.69 85 ARG A CA 1
ATOM 663 C C . ARG A 1 85 ? -2.394 12.289 -8.698 1.00 76.69 85 ARG A C 1
ATOM 665 O O . ARG A 1 85 ? -2.635 11.525 -7.766 1.00 76.69 85 ARG A O 1
ATOM 672 N N . PHE A 1 86 ? -1.158 12.686 -8.998 1.00 80.19 86 PHE A N 1
ATOM 673 C CA . PHE A 1 86 ? 0.013 12.270 -8.233 1.00 80.19 86 PHE A CA 1
ATOM 674 C C . PHE A 1 86 ? -0.079 12.754 -6.784 1.00 80.19 86 PHE A C 1
ATOM 676 O O . PHE A 1 86 ? 0.072 11.953 -5.866 1.00 80.19 86 PHE A O 1
ATOM 683 N N . ARG A 1 87 ? -0.419 14.031 -6.565 1.00 81.19 87 ARG A N 1
ATOM 684 C CA . ARG A 1 87 ? -0.589 14.617 -5.226 1.00 81.19 87 ARG A CA 1
ATOM 685 C C . ARG A 1 87 ? -1.681 13.913 -4.419 1.00 81.19 87 ARG A C 1
ATOM 687 O O . ARG A 1 87 ? -1.488 13.647 -3.236 1.00 81.19 87 ARG A O 1
ATOM 694 N N . GLN A 1 88 ? -2.806 13.578 -5.052 1.00 81.50 88 GLN A N 1
ATOM 695 C CA . GLN A 1 88 ? -3.899 12.843 -4.412 1.00 81.50 88 GLN A CA 1
ATOM 696 C C . GLN A 1 88 ? -3.464 11.430 -4.004 1.00 81.50 88 GLN A C 1
ATOM 698 O O . GLN A 1 88 ? -3.686 11.035 -2.861 1.00 81.50 88 GLN A O 1
ATOM 703 N N . LYS A 1 89 ? -2.812 10.684 -4.909 1.00 82.94 89 LYS A N 1
ATOM 704 C CA . LYS A 1 89 ? -2.290 9.338 -4.621 1.00 82.94 89 LYS A CA 1
ATOM 705 C C . LYS A 1 89 ? -1.224 9.356 -3.530 1.00 82.94 89 LYS A C 1
ATOM 707 O O . LYS A 1 89 ? -1.257 8.513 -2.643 1.00 82.94 89 LYS A O 1
ATOM 712 N N . PHE A 1 90 ? -0.320 10.329 -3.584 1.00 84.75 90 PHE A N 1
ATOM 713 C CA . PHE A 1 90 ? 0.719 10.536 -2.583 1.00 84.75 90 PHE A CA 1
ATOM 714 C C . PHE A 1 90 ? 0.123 10.765 -1.193 1.00 84.75 90 PHE A C 1
ATOM 716 O O . PHE A 1 90 ? 0.456 10.045 -0.255 1.00 84.75 90 PHE A O 1
ATOM 723 N N . ARG A 1 91 ? -0.829 11.698 -1.078 1.00 84.50 91 ARG A N 1
ATOM 724 C CA . ARG A 1 91 ? -1.520 11.985 0.183 1.00 84.50 91 ARG A CA 1
ATOM 725 C C . ARG A 1 91 ? -2.253 10.755 0.727 1.00 84.50 91 ARG A C 1
ATOM 727 O O . ARG A 1 91 ? -2.062 10.417 1.889 1.00 84.50 91 ARG A O 1
ATOM 734 N N . ARG A 1 92 ? -3.039 10.065 -0.114 1.00 85.50 92 ARG A N 1
ATOM 735 C CA . ARG A 1 92 ? -3.739 8.819 0.264 1.00 85.50 92 ARG A CA 1
ATOM 736 C C . ARG A 1 92 ? -2.745 7.762 0.768 1.00 85.50 92 ARG A C 1
ATOM 738 O O . ARG A 1 92 ? -2.954 7.168 1.818 1.00 85.50 92 ARG A O 1
ATOM 745 N N . GLY A 1 93 ? -1.624 7.581 0.069 1.00 87.50 93 GLY A N 1
ATOM 746 C CA . GLY A 1 93 ? -0.562 6.659 0.478 1.00 87.50 93 GLY A CA 1
ATOM 747 C C . GLY A 1 93 ? 0.044 6.995 1.842 1.00 87.50 93 GLY A C 1
ATOM 748 O O . GLY A 1 93 ? 0.226 6.108 2.675 1.00 87.50 93 GLY A O 1
ATOM 749 N N . GLN A 1 94 ? 0.301 8.278 2.105 1.00 88.12 94 GLN A N 1
ATOM 750 C CA . GLN A 1 94 ? 0.804 8.729 3.401 1.00 88.12 94 GLN A CA 1
ATOM 751 C C . GLN A 1 94 ? -0.208 8.496 4.532 1.00 88.12 94 GLN A C 1
ATOM 753 O O . GLN A 1 94 ? 0.177 8.070 5.619 1.00 88.12 94 GLN A O 1
ATOM 758 N N . HIS A 1 95 ? -1.499 8.727 4.288 1.00 88.75 95 HIS A N 1
ATOM 759 C CA . HIS A 1 95 ? -2.548 8.480 5.281 1.00 88.75 95 HIS A CA 1
ATOM 760 C C . HIS A 1 95 ? -2.691 6.991 5.616 1.00 88.75 95 HIS A C 1
ATOM 762 O O . HIS A 1 95 ? -2.725 6.642 6.798 1.00 88.75 95 HIS A O 1
ATOM 768 N N . ILE A 1 96 ? -2.653 6.110 4.608 1.00 90.19 96 ILE A N 1
ATOM 769 C CA . ILE A 1 96 ? -2.629 4.650 4.808 1.00 90.19 96 ILE A CA 1
ATOM 770 C C . ILE A 1 96 ? -1.426 4.248 5.665 1.00 90.19 96 ILE A C 1
ATOM 772 O O . ILE A 1 96 ? -1.572 3.516 6.645 1.00 90.19 96 ILE A O 1
ATOM 776 N N . LEU A 1 97 ? -0.237 4.765 5.341 1.00 90.62 97 LEU A N 1
ATOM 777 C CA . LEU A 1 97 ? 0.979 4.490 6.100 1.00 90.62 97 LEU A CA 1
ATOM 778 C C . LEU A 1 97 ? 0.843 4.919 7.568 1.00 90.62 97 LEU A C 1
ATOM 780 O O . LEU A 1 97 ? 1.133 4.134 8.471 1.00 90.62 97 LEU A O 1
ATOM 784 N N . GLN A 1 98 ? 0.382 6.144 7.823 1.00 90.12 98 GLN A N 1
ATOM 785 C CA . GLN A 1 98 ? 0.186 6.653 9.182 1.00 90.12 98 GLN A CA 1
ATOM 786 C C . GLN A 1 98 ? -0.830 5.809 9.965 1.00 90.12 98 GLN A C 1
ATOM 788 O O . GLN A 1 98 ? -0.589 5.483 11.132 1.00 90.12 98 GLN A O 1
ATOM 793 N N . ALA A 1 99 ? -1.932 5.402 9.327 1.00 91.19 99 ALA A N 1
ATOM 794 C CA . ALA A 1 99 ? -2.928 4.521 9.927 1.00 91.19 99 ALA A CA 1
ATOM 795 C C . ALA A 1 99 ? -2.325 3.151 10.287 1.00 91.19 99 ALA A C 1
ATOM 797 O O . ALA A 1 99 ? -2.499 2.664 11.407 1.00 91.19 99 ALA A O 1
ATOM 798 N N . PHE A 1 100 ? -1.541 2.556 9.386 1.00 92.38 100 PHE A N 1
ATOM 799 C CA . PHE A 1 100 ? -0.895 1.262 9.617 1.00 92.38 100 PHE A CA 1
ATOM 800 C C . PHE A 1 100 ? 0.135 1.333 10.746 1.00 92.38 100 PHE A C 1
ATOM 802 O O . PHE A 1 100 ? 0.170 0.451 11.605 1.00 92.38 100 PHE A O 1
ATOM 809 N N . LEU A 1 101 ? 0.939 2.398 10.797 1.00 90.81 101 LEU A N 1
ATOM 810 C CA . LEU A 1 101 ? 1.920 2.610 11.862 1.00 90.81 101 LEU A CA 1
ATOM 811 C C . LEU A 1 101 ? 1.253 2.843 13.223 1.00 90.81 101 LEU A C 1
ATOM 813 O O . LEU A 1 101 ? 1.700 2.276 14.223 1.00 90.81 101 LEU A O 1
ATOM 817 N N . LYS A 1 102 ? 0.159 3.614 13.271 1.00 90.81 102 LYS A N 1
ATOM 818 C CA . LYS A 1 102 ? -0.635 3.822 14.493 1.00 90.81 102 LYS A CA 1
ATOM 819 C C . LYS A 1 102 ? -1.206 2.506 15.022 1.00 90.81 102 LYS A C 1
ATOM 821 O O . LYS A 1 102 ? -1.131 2.242 16.220 1.00 90.81 102 LYS A O 1
ATOM 826 N N . HIS A 1 103 ? -1.719 1.661 14.131 1.00 91.94 103 HIS A N 1
ATOM 827 C CA . HIS A 1 103 ? -2.335 0.379 14.475 1.00 91.94 103 HIS A CA 1
ATOM 828 C C . HIS A 1 103 ? -1.379 -0.821 14.350 1.00 91.94 103 HIS A C 1
ATOM 830 O O . HIS A 1 103 ? -1.819 -1.968 14.325 1.00 91.94 103 HIS A O 1
ATOM 836 N N . ARG A 1 104 ? -0.055 -0.598 14.349 1.00 93.00 104 ARG A N 1
ATOM 837 C CA . ARG A 1 104 ? 0.962 -1.660 14.190 1.00 93.00 104 ARG A CA 1
ATOM 838 C C . ARG A 1 104 ? 0.867 -2.785 15.223 1.00 93.00 104 ARG A C 1
ATOM 840 O O . ARG A 1 104 ? 1.300 -3.900 14.958 1.00 93.00 104 ARG A O 1
ATOM 847 N N . SER A 1 105 ? 0.295 -2.513 16.399 1.00 93.25 105 SER A N 1
ATOM 848 C CA . SER A 1 105 ? 0.072 -3.523 17.441 1.00 93.25 105 SER A CA 1
ATOM 849 C C . SER A 1 105 ? -0.861 -4.650 16.976 1.00 93.25 105 SER A C 1
ATOM 851 O O . SER A 1 105 ? -0.751 -5.768 17.479 1.00 93.25 105 SER A O 1
ATOM 853 N N . LEU A 1 106 ? -1.714 -4.397 15.973 1.00 94.00 106 LEU A N 1
ATOM 854 C CA . LEU A 1 106 ? -2.567 -5.405 15.345 1.00 94.00 106 LEU A CA 1
ATOM 855 C C . LEU A 1 106 ? -1.769 -6.535 14.687 1.00 94.00 106 LEU A C 1
ATOM 857 O O . LEU A 1 106 ? -2.304 -7.636 14.609 1.00 94.00 106 LEU A O 1
ATOM 861 N N . LEU A 1 107 ? -0.508 -6.318 14.285 1.00 94.12 107 LEU A N 1
ATOM 862 C CA . LEU A 1 107 ? 0.360 -7.371 13.728 1.00 94.12 107 LEU A CA 1
ATOM 863 C C . LEU A 1 107 ? 0.701 -8.465 14.749 1.00 94.12 107 LEU A C 1
ATOM 865 O O . LEU A 1 107 ? 1.021 -9.587 14.374 1.00 94.12 107 LEU A O 1
ATOM 869 N N . PHE A 1 108 ? 0.633 -8.150 16.044 1.00 93.88 108 PHE A N 1
ATOM 870 C CA . PHE A 1 108 ? 1.039 -9.059 17.119 1.00 93.88 108 PHE A CA 1
ATOM 871 C C . PHE A 1 108 ? -0.149 -9.683 17.859 1.00 93.88 108 PHE A C 1
ATOM 873 O O . PHE A 1 108 ? 0.034 -10.449 18.807 1.00 93.88 108 PHE A O 1
ATOM 880 N N . ARG A 1 109 ? -1.384 -9.364 17.455 1.00 93.75 109 ARG A N 1
ATOM 881 C CA . ARG A 1 109 ? -2.592 -9.919 18.075 1.00 93.75 109 ARG A CA 1
ATOM 882 C C . ARG A 1 109 ? -2.932 -11.306 17.529 1.00 93.75 109 ARG A C 1
ATOM 884 O O . ARG A 1 109 ? -2.411 -11.776 16.520 1.00 93.75 109 ARG A O 1
ATOM 891 N N . LYS A 1 110 ? -3.832 -11.990 18.236 1.00 90.12 110 LYS A N 1
ATOM 892 C CA . LYS A 1 110 ? -4.392 -13.279 17.813 1.00 90.12 110 LYS A CA 1
ATOM 893 C C . LYS A 1 110 ? -5.569 -13.051 16.856 1.00 90.12 110 LYS A C 1
ATOM 895 O O . LYS A 1 110 ? -6.255 -12.041 16.955 1.00 90.12 110 LYS A O 1
ATOM 900 N N . GLY A 1 111 ? -5.826 -14.023 15.982 1.00 92.38 111 GLY A N 1
ATOM 901 C CA . GLY A 1 111 ? -6.952 -14.009 15.040 1.00 92.38 111 GLY A CA 1
ATOM 902 C C . GLY A 1 111 ? -6.514 -13.970 13.577 1.00 92.38 111 GLY A C 1
ATOM 903 O O . GLY A 1 111 ? -5.355 -13.694 13.269 1.00 92.38 111 GLY A O 1
ATOM 904 N N . VAL A 1 112 ? -7.448 -14.275 12.672 1.00 93.81 112 VAL A N 1
ATOM 905 C CA . VAL A 1 112 ? -7.177 -14.373 11.225 1.00 93.81 112 VAL A CA 1
ATOM 906 C C . VAL A 1 112 ? -6.758 -13.022 10.648 1.00 93.81 112 VAL A C 1
ATOM 908 O O . VAL A 1 112 ? -5.795 -12.953 9.892 1.00 93.81 112 VAL A O 1
ATOM 911 N N . PHE A 1 113 ? -7.407 -11.934 11.071 1.00 94.62 113 PHE A N 1
ATOM 912 C CA . PHE A 1 113 ? -7.052 -10.589 10.621 1.00 94.62 113 PHE A CA 1
ATOM 913 C C . PHE A 1 113 ? -5.595 -10.240 10.933 1.00 94.62 113 PHE A C 1
ATOM 915 O O . PHE A 1 113 ? -4.844 -9.863 10.044 1.00 94.62 113 PHE A O 1
ATOM 922 N N . SER A 1 114 ? -5.172 -10.443 12.179 1.00 95.06 114 SER A N 1
ATOM 923 C CA . SER A 1 114 ? -3.821 -10.120 12.642 1.00 95.06 114 SER A CA 1
ATOM 924 C C . SER A 1 114 ? -2.729 -11.041 12.108 1.00 95.06 114 SER A C 1
ATOM 926 O O . SER A 1 114 ? -1.581 -10.624 12.036 1.00 95.06 114 SER A O 1
ATOM 928 N N . ARG A 1 115 ? -3.062 -12.286 11.745 1.00 94.81 115 ARG A N 1
ATOM 929 C CA . ARG A 1 115 ? -2.085 -13.276 11.259 1.00 94.81 115 ARG A CA 1
ATOM 930 C C . ARG A 1 115 ? -1.976 -13.358 9.742 1.00 94.81 115 ARG A C 1
ATOM 932 O O . ARG A 1 115 ? -0.955 -13.828 9.256 1.00 94.81 115 ARG A O 1
ATOM 939 N N . LEU A 1 116 ? -3.014 -12.951 9.015 1.00 95.00 116 LEU A N 1
ATOM 940 C CA . LEU A 1 116 ? -3.085 -13.108 7.564 1.00 95.00 116 LEU A C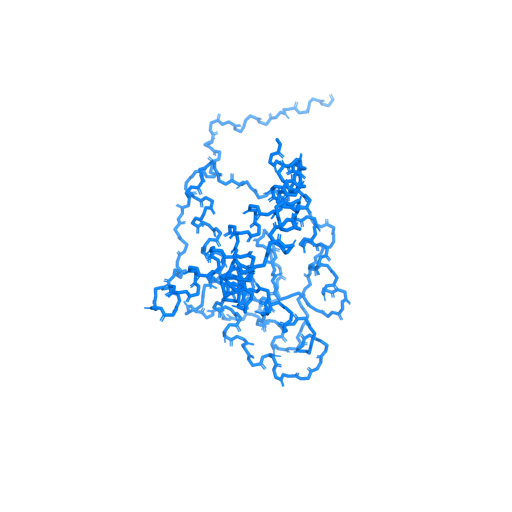A 1
ATOM 941 C C . LEU A 1 116 ? -3.327 -11.774 6.859 1.00 95.00 116 LEU A C 1
ATOM 943 O O . LEU A 1 116 ? -2.490 -11.348 6.071 1.00 95.00 116 LEU A O 1
ATOM 947 N N . ILE A 1 117 ? -4.441 -11.106 7.165 1.00 95.31 117 ILE A N 1
ATOM 948 C CA . ILE A 1 117 ? -4.903 -9.933 6.406 1.00 95.31 117 ILE A CA 1
ATOM 949 C C . ILE A 1 117 ? -3.995 -8.725 6.657 1.00 95.31 117 ILE A C 1
ATOM 951 O O . ILE A 1 117 ? -3.373 -8.201 5.739 1.00 95.31 117 ILE A O 1
ATOM 955 N N . PHE A 1 118 ? -3.864 -8.301 7.914 1.00 95.62 118 PHE A N 1
ATOM 956 C CA . PHE A 1 118 ? -3.104 -7.101 8.251 1.00 95.62 118 PHE A CA 1
ATOM 957 C C . PHE A 1 118 ? -1.606 -7.223 7.928 1.00 95.62 118 PHE A C 1
ATOM 959 O O . PHE A 1 118 ? -1.063 -6.264 7.389 1.00 95.62 118 PHE A O 1
ATOM 966 N N . PRO A 1 119 ? -0.925 -8.367 8.157 1.00 95.56 119 PRO A N 1
ATOM 967 C CA . PRO A 1 119 ? 0.454 -8.545 7.701 1.00 95.56 119 PRO A CA 1
ATOM 968 C C . PRO A 1 119 ? 0.617 -8.488 6.178 1.00 95.56 119 PRO A C 1
ATOM 970 O O . PRO A 1 119 ? 1.598 -7.912 5.710 1.00 95.56 119 PRO A O 1
ATOM 973 N N . MET A 1 120 ? -0.323 -9.047 5.404 1.00 95.00 120 MET A N 1
ATOM 974 C CA . MET A 1 120 ? -0.293 -8.978 3.937 1.00 95.00 120 MET A CA 1
ATOM 975 C C . MET A 1 120 ? -0.413 -7.529 3.456 1.00 95.00 120 MET A C 1
ATOM 977 O O . MET A 1 120 ? 0.386 -7.068 2.645 1.00 95.00 120 MET A O 1
ATOM 981 N N . GLU A 1 121 ? -1.364 -6.788 4.010 1.00 93.75 121 GLU A N 1
ATOM 982 C CA . GLU A 1 121 ? -1.600 -5.389 3.665 1.00 93.75 121 GLU A CA 1
ATOM 983 C C . GLU A 1 121 ? -0.429 -4.505 4.100 1.00 93.75 121 GLU A C 1
ATOM 985 O O . GLU A 1 121 ? 0.094 -3.711 3.316 1.00 93.75 121 GLU A O 1
ATOM 990 N N . PHE A 1 122 ? 0.078 -4.713 5.315 1.00 93.94 122 PHE A N 1
ATOM 991 C CA . PHE A 1 122 ? 1.284 -4.047 5.793 1.00 93.94 122 PHE A CA 1
ATOM 992 C C . PHE A 1 122 ? 2.481 -4.332 4.877 1.00 93.94 122 PHE A C 1
ATOM 994 O O . PHE A 1 122 ? 3.250 -3.424 4.561 1.00 93.94 122 PHE A O 1
ATOM 1001 N N . PHE A 1 123 ? 2.629 -5.567 4.389 1.00 94.00 123 PHE A N 1
ATOM 1002 C CA . PHE A 1 123 ? 3.667 -5.899 3.421 1.00 94.00 123 PHE A CA 1
ATOM 1003 C C . PHE A 1 123 ? 3.496 -5.113 2.115 1.00 94.00 123 PHE A C 1
ATOM 1005 O O . PHE A 1 123 ? 4.451 -4.480 1.675 1.00 94.00 123 PHE A O 1
ATOM 1012 N N . ILE A 1 124 ? 2.299 -5.096 1.524 1.00 91.38 124 ILE A N 1
ATOM 1013 C CA . ILE A 1 124 ? 2.033 -4.425 0.240 1.00 91.38 124 ILE A CA 1
ATOM 1014 C C . ILE A 1 124 ? 2.300 -2.914 0.314 1.00 91.38 124 ILE A C 1
ATOM 1016 O O . ILE A 1 124 ? 2.889 -2.357 -0.614 1.00 91.38 124 ILE A O 1
ATOM 1020 N N . TYR A 1 125 ? 1.892 -2.251 1.399 1.00 90.56 125 TYR A N 1
ATOM 1021 C CA . TYR A 1 125 ? 1.961 -0.788 1.509 1.00 90.56 125 TYR A CA 1
ATOM 1022 C C . TYR A 1 125 ? 3.233 -0.256 2.179 1.00 90.56 125 TYR A C 1
ATOM 1024 O O . TYR A 1 125 ? 3.617 0.881 1.911 1.00 90.56 125 TYR A O 1
ATOM 1032 N N . VAL A 1 126 ? 3.895 -1.043 3.034 1.00 90.69 126 VAL A N 1
ATOM 1033 C CA . VAL A 1 126 ? 5.077 -0.595 3.796 1.00 90.69 126 VAL A CA 1
ATOM 1034 C C . VAL A 1 126 ? 6.346 -1.299 3.330 1.00 90.69 126 VAL A C 1
ATOM 1036 O O . VAL A 1 126 ? 7.320 -0.635 2.991 1.00 90.69 126 VAL A O 1
ATOM 1039 N N . MET A 1 127 ? 6.352 -2.634 3.280 1.00 92.31 127 MET A N 1
ATOM 1040 C CA . MET A 1 127 ? 7.576 -3.393 2.980 1.00 92.31 127 MET A CA 1
ATOM 1041 C C . MET A 1 127 ? 7.897 -3.429 1.485 1.00 92.31 127 MET A C 1
ATOM 1043 O O . MET A 1 127 ? 9.037 -3.196 1.090 1.00 92.31 127 MET A O 1
ATOM 1047 N N . ASN A 1 128 ? 6.904 -3.697 0.639 1.00 93.94 128 ASN A N 1
ATOM 1048 C CA . ASN A 1 128 ? 7.086 -3.856 -0.799 1.00 93.94 128 ASN A CA 1
ATOM 1049 C C . ASN A 1 128 ? 7.690 -2.603 -1.470 1.00 93.94 128 ASN A C 1
ATOM 1051 O O . ASN A 1 128 ? 8.668 -2.766 -2.196 1.00 93.94 128 ASN A O 1
ATOM 1055 N N . PRO A 1 129 ? 7.254 -1.360 -1.173 1.00 92.44 129 PRO A N 1
ATOM 1056 C CA . PRO A 1 129 ? 7.876 -0.159 -1.738 1.00 92.44 129 PRO A CA 1
ATOM 1057 C C . PRO A 1 129 ? 9.353 0.025 -1.359 1.00 92.44 129 PRO A C 1
ATOM 1059 O O . PRO A 1 129 ? 10.107 0.609 -2.134 1.00 92.44 129 PRO A O 1
ATOM 1062 N N . ILE A 1 130 ? 9.777 -0.476 -0.192 1.00 92.81 130 ILE A N 1
ATOM 1063 C CA . ILE A 1 130 ? 11.175 -0.433 0.275 1.00 92.81 130 ILE A CA 1
ATOM 1064 C C . ILE A 1 130 ? 12.005 -1.518 -0.419 1.00 92.81 130 ILE A C 1
ATOM 1066 O O . ILE A 1 130 ? 13.127 -1.268 -0.856 1.00 92.81 130 ILE A O 1
ATOM 1070 N N . LEU A 1 131 ? 11.451 -2.726 -0.530 1.00 94.38 131 LEU A N 1
ATOM 1071 C CA . LEU A 1 131 ? 12.122 -3.871 -1.142 1.00 94.38 131 LEU A CA 1
ATOM 1072 C C . LEU A 1 131 ? 12.210 -3.754 -2.667 1.00 94.38 131 LEU A C 1
ATOM 1074 O O . LEU A 1 131 ? 13.170 -4.237 -3.262 1.00 94.38 131 LEU A O 1
ATOM 1078 N N . PHE A 1 132 ? 11.244 -3.089 -3.300 1.00 94.31 132 PHE A N 1
ATOM 1079 C CA . PHE A 1 132 ? 11.167 -2.916 -4.748 1.00 94.31 132 PHE A CA 1
ATOM 1080 C C . PHE A 1 132 ? 12.461 -2.360 -5.381 1.00 94.31 132 PHE A C 1
ATOM 1082 O O . PHE A 1 132 ? 13.008 -3.035 -6.257 1.00 94.31 132 PHE A O 1
ATOM 1089 N N . PRO A 1 133 ? 13.017 -1.200 -4.965 1.00 94.19 133 PRO A N 1
ATOM 1090 C CA . PRO A 1 133 ? 14.263 -0.686 -5.542 1.00 94.19 133 PRO A CA 1
ATOM 1091 C C . PRO A 1 133 ? 15.469 -1.594 -5.267 1.00 94.19 133 PRO A C 1
ATOM 1093 O O . PRO A 1 133 ? 16.347 -1.707 -6.121 1.00 94.19 133 PRO A O 1
ATOM 1096 N N . VAL A 1 134 ? 15.503 -2.277 -4.116 1.00 94.94 134 VAL A N 1
ATOM 1097 C CA . VAL A 1 134 ? 16.579 -3.218 -3.766 1.00 94.94 134 VAL A CA 1
ATOM 1098 C C . VAL A 1 134 ? 16.559 -4.418 -4.709 1.00 94.94 134 VAL A C 1
ATOM 1100 O O . VAL A 1 134 ? 17.576 -4.742 -5.318 1.00 94.94 134 VAL A O 1
ATOM 1103 N N . PHE A 1 135 ? 15.397 -5.047 -4.895 1.00 94.56 135 PHE A N 1
ATOM 1104 C CA . PHE A 1 135 ? 15.259 -6.169 -5.820 1.00 94.56 135 PHE A CA 1
ATOM 1105 C C . PHE A 1 135 ? 15.470 -5.757 -7.273 1.00 94.56 135 PHE A C 1
ATOM 1107 O O . PHE A 1 135 ? 16.069 -6.522 -8.028 1.00 94.56 135 PHE A O 1
ATOM 1114 N N . LEU A 1 136 ? 15.047 -4.554 -7.666 1.00 93.44 136 LEU A N 1
ATOM 1115 C CA . LEU A 1 136 ? 15.308 -4.026 -9.003 1.00 93.44 136 LEU A CA 1
ATOM 1116 C C . LEU A 1 136 ? 16.815 -3.875 -9.255 1.00 93.44 136 LEU A C 1
ATOM 1118 O O . LEU A 1 136 ? 17.309 -4.323 -10.289 1.00 93.44 136 LEU A O 1
ATOM 1122 N N . PHE A 1 137 ? 17.549 -3.307 -8.295 1.00 95.31 137 PHE A N 1
ATOM 1123 C CA . PHE A 1 137 ? 19.002 -3.168 -8.372 1.00 95.31 137 PHE A CA 1
ATOM 1124 C C . PHE A 1 137 ? 19.706 -4.528 -8.436 1.00 95.31 137 PHE A C 1
ATOM 1126 O O . PHE A 1 137 ? 20.518 -4.756 -9.331 1.00 95.31 137 PHE A O 1
ATOM 1133 N N . LEU A 1 138 ? 19.356 -5.456 -7.538 1.00 94.88 138 LEU A N 1
ATOM 1134 C CA . LEU A 1 138 ? 19.935 -6.803 -7.515 1.00 94.88 138 LEU A CA 1
ATOM 1135 C C . LEU A 1 138 ? 19.656 -7.564 -8.815 1.00 94.88 138 LEU A C 1
ATOM 1137 O O . LEU A 1 138 ? 20.554 -8.203 -9.357 1.00 94.88 138 LEU A O 1
ATOM 1141 N N . THR A 1 139 ? 18.437 -7.458 -9.347 1.00 91.94 139 THR A N 1
ATOM 1142 C CA . THR A 1 139 ? 18.069 -8.080 -10.627 1.00 91.94 139 THR A CA 1
ATOM 1143 C C . THR A 1 139 ? 18.891 -7.490 -11.770 1.00 91.94 139 THR A C 1
ATOM 1145 O O . THR A 1 139 ? 19.441 -8.244 -12.569 1.00 91.94 139 THR A O 1
ATOM 1148 N N . GLY A 1 140 ? 19.032 -6.161 -11.828 1.00 92.94 140 GLY A N 1
ATOM 1149 C CA . GLY A 1 140 ? 19.863 -5.488 -12.827 1.00 92.94 140 GLY A CA 1
ATOM 1150 C C . GLY A 1 140 ? 21.328 -5.924 -12.753 1.00 92.94 140 GLY A C 1
ATOM 1151 O O . GLY A 1 140 ? 21.914 -6.287 -13.770 1.00 92.94 140 GLY A O 1
ATOM 1152 N N . TRP A 1 141 ? 21.892 -5.981 -11.545 1.00 94.94 141 TRP A N 1
ATOM 1153 C CA . TRP A 1 141 ? 23.257 -6.450 -11.310 1.00 94.94 141 TRP A CA 1
ATOM 1154 C C . TRP A 1 141 ? 23.469 -7.888 -11.804 1.00 94.94 141 TRP A C 1
ATOM 1156 O O . TRP A 1 141 ? 24.373 -8.157 -12.596 1.00 94.94 141 TRP A O 1
ATOM 1166 N N . VAL A 1 142 ? 22.595 -8.817 -11.408 1.00 94.38 142 VAL A N 1
ATOM 1167 C CA . VAL A 1 142 ? 22.675 -10.225 -11.829 1.00 94.38 142 VAL A CA 1
ATOM 1168 C C . VAL A 1 142 ? 22.545 -10.360 -13.349 1.00 94.38 142 VAL A C 1
ATOM 1170 O O . VAL A 1 142 ? 23.309 -11.094 -13.971 1.00 94.38 142 VAL A O 1
ATOM 1173 N N . VAL A 1 143 ? 21.639 -9.605 -13.971 1.00 94.81 143 VAL A N 1
ATOM 1174 C CA . VAL A 1 143 ? 21.467 -9.594 -15.430 1.00 94.81 143 VAL A CA 1
ATOM 1175 C C . VAL A 1 143 ? 22.731 -9.109 -16.148 1.00 94.81 143 VAL A C 1
ATOM 1177 O O . VAL A 1 143 ? 23.111 -9.696 -17.156 1.00 94.81 143 VAL A O 1
ATOM 1180 N N . THR A 1 144 ? 23.441 -8.106 -15.623 1.00 92.31 144 THR A N 1
ATOM 1181 C CA . THR A 1 144 ? 24.693 -7.632 -16.249 1.00 92.31 144 THR A CA 1
ATOM 1182 C C . THR A 1 144 ? 25.862 -8.613 -16.146 1.00 92.31 144 THR A C 1
ATOM 1184 O O . THR A 1 144 ? 26.792 -8.531 -16.944 1.00 92.31 144 THR A O 1
ATOM 1187 N N . THR A 1 145 ? 25.823 -9.554 -15.200 1.00 93.38 145 THR A N 1
ATOM 1188 C CA . THR A 1 145 ? 26.911 -10.526 -14.987 1.00 93.38 145 THR A CA 1
ATOM 1189 C C . THR A 1 145 ? 26.703 -11.844 -15.734 1.00 93.38 145 THR A C 1
ATOM 1191 O O . THR A 1 145 ? 27.650 -12.613 -15.886 1.00 93.38 145 THR A O 1
ATOM 1194 N N . ASN A 1 146 ? 25.491 -12.120 -16.231 1.00 94.25 146 ASN A N 1
ATOM 1195 C CA . ASN A 1 146 ? 25.154 -13.388 -16.875 1.00 94.25 146 ASN A CA 1
ATOM 1196 C C . ASN A 1 146 ? 24.335 -13.182 -18.161 1.00 94.25 146 ASN A C 1
ATOM 1198 O O . ASN A 1 146 ? 23.162 -12.809 -18.118 1.00 94.25 146 ASN A O 1
ATOM 1202 N N . LEU A 1 147 ? 24.937 -13.506 -19.312 1.00 92.81 147 LEU A N 1
ATOM 1203 C CA . LEU A 1 147 ? 24.334 -13.310 -20.636 1.00 92.81 147 LEU A CA 1
ATOM 1204 C C . LEU A 1 147 ? 23.041 -14.116 -20.850 1.00 92.81 147 LEU A C 1
ATOM 1206 O O . LEU A 1 147 ? 22.120 -13.637 -21.509 1.00 92.81 147 LEU A O 1
ATOM 1210 N N . PHE A 1 148 ? 22.945 -15.321 -20.283 1.00 94.69 148 PHE A N 1
ATOM 1211 C CA . PHE A 1 148 ? 21.738 -16.142 -20.392 1.00 94.69 148 PHE A CA 1
ATOM 1212 C C . PHE A 1 148 ? 20.566 -15.499 -19.641 1.00 94.69 148 PHE A C 1
ATOM 1214 O O . PHE A 1 148 ? 19.470 -15.365 -20.188 1.00 94.69 148 PHE A O 1
ATOM 1221 N N . LEU A 1 149 ? 20.810 -15.019 -18.418 1.00 93.62 149 LEU A N 1
ATOM 1222 C CA . LEU A 1 149 ? 19.803 -14.280 -17.653 1.00 93.62 149 LEU A CA 1
ATOM 1223 C C . LEU A 1 149 ? 19.448 -12.947 -18.323 1.00 93.62 149 LEU A C 1
ATOM 1225 O O . LEU A 1 149 ? 18.279 -12.562 -18.320 1.00 93.62 149 LEU A O 1
ATOM 1229 N N . ALA A 1 150 ? 20.415 -12.280 -18.958 1.00 93.38 150 ALA A N 1
ATOM 1230 C CA . ALA A 1 150 ? 20.159 -11.083 -19.751 1.00 93.38 150 ALA A CA 1
ATOM 1231 C C . ALA A 1 150 ? 19.238 -11.347 -20.944 1.00 93.38 150 ALA A C 1
ATOM 1233 O O . ALA A 1 150 ? 18.311 -10.571 -21.174 1.00 93.38 150 ALA A O 1
ATOM 1234 N N . ALA A 1 151 ? 19.435 -12.454 -21.663 1.00 93.94 151 ALA A N 1
ATOM 1235 C CA . ALA A 1 151 ? 18.567 -12.839 -22.770 1.00 93.94 151 ALA A CA 1
ATOM 1236 C C . ALA A 1 151 ? 17.127 -13.116 -22.299 1.00 93.94 151 ALA A C 1
ATOM 1238 O O . ALA A 1 151 ? 16.177 -12.638 -22.922 1.00 93.94 151 ALA A O 1
ATOM 1239 N N . ILE A 1 152 ? 16.956 -13.814 -21.168 1.00 94.56 152 ILE A N 1
ATOM 1240 C CA . ILE A 1 152 ? 15.634 -14.056 -20.563 1.00 94.56 152 ILE A CA 1
ATOM 1241 C C . ILE A 1 152 ? 14.971 -12.737 -20.151 1.00 94.56 152 ILE A C 1
ATOM 1243 O O . ILE A 1 152 ? 13.805 -12.505 -20.473 1.00 94.56 152 ILE A O 1
ATOM 1247 N N . ALA A 1 153 ? 15.705 -11.855 -19.467 1.00 93.19 153 ALA A N 1
ATOM 1248 C CA . ALA A 1 153 ? 15.189 -10.558 -19.043 1.00 93.19 153 ALA A CA 1
ATOM 1249 C C . ALA A 1 153 ? 14.785 -9.688 -20.246 1.00 93.19 153 ALA A C 1
ATOM 1251 O O . ALA A 1 153 ? 13.706 -9.096 -20.240 1.00 93.19 153 ALA A O 1
ATOM 1252 N N . ALA A 1 154 ? 15.602 -9.660 -21.303 1.00 93.00 154 ALA A N 1
ATOM 1253 C CA . ALA A 1 154 ? 15.305 -8.937 -22.536 1.00 93.00 154 ALA A CA 1
ATOM 1254 C C . ALA A 1 154 ? 14.053 -9.485 -23.240 1.00 93.00 154 ALA A C 1
ATOM 1256 O O . ALA A 1 154 ? 13.190 -8.706 -23.644 1.00 93.00 154 ALA A O 1
ATOM 1257 N N . ALA A 1 155 ? 13.906 -10.811 -23.330 1.00 94.31 155 ALA A N 1
ATOM 1258 C CA . ALA A 1 155 ? 12.708 -11.441 -23.882 1.00 94.31 155 ALA A CA 1
ATOM 1259 C C . ALA A 1 155 ? 11.452 -11.116 -23.053 1.00 94.31 155 ALA A C 1
ATOM 1261 O O . ALA A 1 155 ? 10.405 -10.795 -23.616 1.00 94.31 155 ALA A O 1
ATOM 1262 N N . GLY A 1 156 ? 11.560 -11.129 -21.720 1.00 93.19 156 GLY A N 1
ATOM 1263 C CA . GLY A 1 156 ? 10.477 -10.733 -20.817 1.00 93.19 156 GLY A CA 1
ATOM 1264 C C . GLY A 1 156 ? 10.067 -9.268 -20.994 1.00 93.19 156 GLY A C 1
ATOM 1265 O O . GLY A 1 156 ? 8.881 -8.971 -21.133 1.00 93.19 156 GLY A O 1
ATOM 1266 N N . LEU A 1 157 ? 11.040 -8.353 -21.064 1.00 92.81 157 LEU A N 1
ATOM 1267 C CA . LEU A 1 157 ? 10.797 -6.930 -21.326 1.00 92.81 157 LEU A CA 1
ATOM 1268 C C . LEU A 1 157 ? 10.159 -6.699 -22.698 1.00 92.81 157 LEU A C 1
ATOM 1270 O O . LEU A 1 157 ? 9.243 -5.883 -22.811 1.00 92.81 157 LEU A O 1
ATOM 1274 N N . LEU A 1 158 ? 10.584 -7.442 -23.723 1.00 94.44 158 LEU A N 1
ATOM 1275 C CA . LEU A 1 158 ? 9.964 -7.403 -25.044 1.00 94.44 158 LEU A CA 1
ATOM 1276 C C . LEU A 1 158 ? 8.505 -7.878 -24.983 1.00 94.44 158 LEU A C 1
ATOM 1278 O O . LEU A 1 158 ? 7.621 -7.210 -25.517 1.00 94.44 158 LEU A O 1
ATOM 1282 N N . GLY A 1 159 ? 8.230 -8.974 -24.270 1.00 93.12 159 GLY A N 1
ATOM 1283 C CA . GLY A 1 159 ? 6.870 -9.464 -24.038 1.00 93.12 159 GLY A CA 1
ATOM 1284 C C . GLY A 1 159 ? 5.980 -8.421 -23.357 1.00 93.12 159 GLY A C 1
ATOM 1285 O O . GLY A 1 159 ? 4.863 -8.164 -23.809 1.00 93.12 159 GLY A O 1
ATOM 1286 N N . VAL A 1 160 ? 6.496 -7.742 -22.327 1.00 92.69 160 VAL A N 1
ATOM 1287 C CA . VAL A 1 160 ? 5.791 -6.623 -21.688 1.00 92.69 160 VAL A CA 1
ATOM 1288 C C . VAL A 1 160 ? 5.558 -5.488 -22.683 1.00 92.69 160 VAL A C 1
ATOM 1290 O O . VAL A 1 160 ? 4.442 -4.989 -22.758 1.00 92.69 160 VAL A O 1
ATOM 1293 N N . ALA A 1 161 ? 6.562 -5.091 -23.469 1.00 92.06 161 ALA A N 1
ATOM 1294 C CA . ALA A 1 161 ? 6.456 -3.986 -24.422 1.00 92.06 161 ALA A CA 1
ATOM 1295 C C . ALA A 1 161 ? 5.412 -4.236 -25.525 1.00 92.06 161 ALA A C 1
ATOM 1297 O O . ALA A 1 161 ? 4.721 -3.304 -25.945 1.00 92.06 161 ALA A O 1
ATOM 1298 N N . LEU A 1 162 ? 5.260 -5.486 -25.968 1.00 94.25 162 LEU A N 1
ATOM 1299 C CA . LEU A 1 162 ? 4.303 -5.866 -27.007 1.00 94.25 162 LEU A CA 1
ATOM 1300 C C . LEU A 1 162 ? 2.857 -5.885 -26.493 1.00 94.25 162 LEU A C 1
ATOM 1302 O O . LEU A 1 162 ? 1.940 -5.510 -27.224 1.00 94.25 162 LEU A O 1
ATOM 1306 N N . VAL A 1 163 ? 2.633 -6.243 -25.226 1.00 92.69 163 VAL A N 1
ATOM 1307 C CA . VAL A 1 163 ? 1.285 -6.414 -24.665 1.00 92.69 163 VAL A CA 1
ATOM 1308 C C . VAL A 1 163 ? 0.819 -5.132 -23.946 1.00 92.69 163 VAL A C 1
ATOM 1310 O O . VAL A 1 163 ? 1.359 -4.777 -22.897 1.00 92.69 163 VAL A O 1
ATOM 1313 N N . PRO A 1 164 ? -0.205 -4.405 -24.449 1.00 87.31 164 PRO A N 1
ATOM 1314 C CA . PRO A 1 164 ? -0.665 -3.145 -23.849 1.00 87.31 164 PRO A CA 1
ATOM 1315 C C . PRO A 1 164 ? -1.050 -3.247 -22.368 1.00 87.31 164 PRO A C 1
ATOM 1317 O O . PRO A 1 164 ? -0.692 -2.366 -21.590 1.00 87.31 164 PRO A O 1
ATOM 1320 N N . SER A 1 165 ? -1.732 -4.326 -21.971 1.00 84.94 165 SER A N 1
ATOM 1321 C CA . SER A 1 165 ? -2.169 -4.540 -20.586 1.00 84.94 165 SER A CA 1
ATOM 1322 C C . SER A 1 165 ? -0.993 -4.717 -19.621 1.00 84.94 165 SER A C 1
ATOM 1324 O O . SER A 1 165 ? -1.005 -4.144 -18.530 1.00 84.94 165 SER A O 1
ATOM 1326 N N . LEU A 1 166 ? 0.056 -5.436 -20.036 1.00 86.88 166 LEU A N 1
ATOM 1327 C CA . LEU A 1 166 ? 1.274 -5.609 -19.242 1.00 86.88 166 LEU A CA 1
ATOM 1328 C C . LEU A 1 166 ? 2.038 -4.294 -19.091 1.00 86.88 166 LEU A C 1
ATOM 1330 O O . LEU A 1 166 ? 2.486 -3.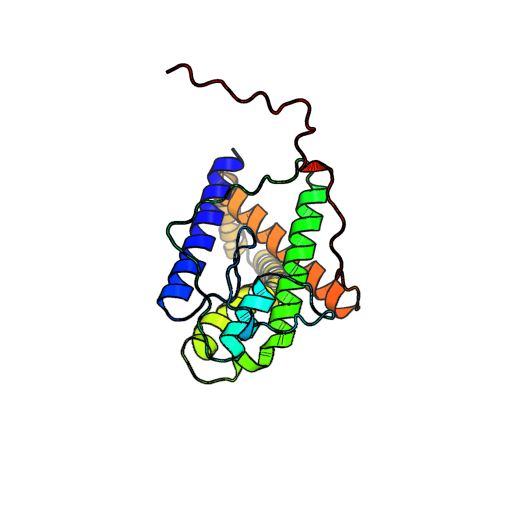991 -17.988 1.00 86.88 166 LEU A O 1
ATOM 1334 N N . ARG A 1 167 ? 2.119 -3.469 -20.146 1.00 87.50 167 ARG A N 1
ATOM 1335 C CA . ARG A 1 167 ? 2.715 -2.123 -20.049 1.00 87.50 167 ARG A CA 1
ATOM 1336 C C . ARG A 1 167 ? 2.021 -1.285 -18.991 1.00 87.50 167 ARG A C 1
ATOM 1338 O O . ARG A 1 167 ? 2.682 -0.719 -18.131 1.00 87.50 167 ARG A O 1
ATOM 1345 N N . THR A 1 168 ? 0.694 -1.220 -19.034 1.00 84.50 168 THR A N 1
ATOM 1346 C CA . THR A 1 168 ? -0.092 -0.440 -18.071 1.00 84.50 168 THR A CA 1
ATOM 1347 C C . THR A 1 168 ? -0.037 -1.002 -16.657 1.00 84.50 168 THR A C 1
ATOM 1349 O O . THR A 1 168 ? -0.023 -0.230 -15.701 1.00 84.50 168 THR A O 1
ATOM 1352 N N . ALA A 1 169 ? 0.016 -2.326 -16.498 1.00 85.50 169 ALA A N 1
ATOM 1353 C CA . ALA A 1 169 ? 0.179 -2.953 -15.193 1.00 85.50 169 ALA A CA 1
ATOM 1354 C C . ALA A 1 169 ? 1.559 -2.632 -14.606 1.00 85.50 169 ALA A C 1
ATOM 1356 O O . ALA A 1 169 ? 1.647 -2.206 -13.456 1.00 85.50 169 ALA A O 1
ATOM 1357 N N . LEU A 1 170 ? 2.620 -2.746 -15.415 1.00 89.06 170 LEU A N 1
ATOM 1358 C CA . LEU A 1 170 ? 3.982 -2.413 -15.011 1.00 89.06 170 LEU A CA 1
ATOM 1359 C C . LEU A 1 170 ? 4.110 -0.931 -14.652 1.00 89.06 170 LEU A C 1
ATOM 1361 O O . LEU A 1 170 ? 4.590 -0.613 -13.568 1.00 89.06 170 LEU A O 1
ATOM 1365 N N . THR A 1 171 ? 3.651 -0.015 -15.511 1.00 86.88 171 THR A N 1
ATOM 1366 C CA . THR A 1 171 ? 3.729 1.426 -15.226 1.00 86.88 171 THR A CA 1
ATOM 1367 C C . THR A 1 171 ? 2.928 1.796 -13.983 1.00 86.88 171 THR A C 1
ATOM 1369 O O . THR A 1 171 ? 3.413 2.579 -13.167 1.00 86.88 171 THR A O 1
ATOM 1372 N N . THR A 1 172 ? 1.747 1.202 -13.782 1.00 85.94 172 THR A N 1
ATOM 1373 C CA . THR A 1 172 ? 0.941 1.405 -12.567 1.00 85.94 172 THR A CA 1
ATOM 1374 C C . THR A 1 172 ? 1.659 0.878 -11.327 1.00 85.94 172 THR A C 1
ATOM 1376 O O . THR A 1 172 ? 1.742 1.590 -10.328 1.00 85.94 172 THR A O 1
ATOM 1379 N N . HIS A 1 173 ? 2.225 -0.329 -11.392 1.00 87.81 173 HIS A N 1
ATOM 1380 C CA . HIS A 1 173 ? 2.961 -0.931 -10.284 1.00 87.81 173 HIS A CA 1
ATOM 1381 C C . HIS A 1 173 ? 4.198 -0.105 -9.910 1.00 87.81 173 HIS A C 1
ATOM 1383 O O . HIS A 1 173 ? 4.374 0.236 -8.741 1.00 87.81 173 HIS A O 1
ATOM 1389 N N . VAL A 1 174 ? 5.021 0.279 -10.891 1.00 90.69 174 VAL A N 1
ATOM 1390 C CA . VAL A 1 174 ? 6.207 1.125 -10.677 1.00 90.69 174 VAL A CA 1
ATOM 1391 C C . VAL A 1 174 ? 5.799 2.472 -10.082 1.00 90.69 174 VAL A C 1
ATOM 1393 O O . VAL A 1 174 ? 6.351 2.889 -9.067 1.00 90.69 174 VAL A O 1
ATOM 1396 N N . THR A 1 175 ? 4.786 3.127 -10.655 1.00 88.31 175 THR A N 1
ATOM 1397 C CA . THR A 1 175 ? 4.307 4.430 -10.169 1.00 88.31 175 THR A CA 1
ATOM 1398 C C . THR A 1 175 ? 3.796 4.338 -8.731 1.00 88.31 175 THR A C 1
ATOM 1400 O O . THR A 1 175 ? 4.151 5.179 -7.910 1.00 88.31 175 THR A O 1
ATOM 1403 N N . ASN A 1 176 ? 3.007 3.313 -8.392 1.00 88.56 176 ASN A N 1
ATOM 1404 C CA . ASN A 1 176 ? 2.486 3.131 -7.036 1.00 88.56 176 ASN A CA 1
ATOM 1405 C C . ASN A 1 176 ? 3.612 2.868 -6.023 1.00 88.56 176 ASN A C 1
ATOM 1407 O O . ASN A 1 176 ? 3.607 3.479 -4.958 1.00 88.56 176 ASN A O 1
ATOM 1411 N N . ASN A 1 177 ? 4.600 2.027 -6.355 1.00 91.75 177 ASN A N 1
ATOM 1412 C CA . ASN A 1 177 ? 5.747 1.787 -5.470 1.00 91.75 177 ASN A CA 1
ATOM 1413 C C . ASN A 1 177 ? 6.569 3.059 -5.247 1.00 91.75 177 ASN A C 1
ATOM 1415 O O . ASN A 1 177 ? 6.938 3.344 -4.114 1.00 91.75 177 ASN A O 1
ATOM 1419 N N . LEU A 1 178 ? 6.815 3.859 -6.290 1.00 90.69 178 LEU A N 1
ATOM 1420 C CA . LEU A 1 178 ? 7.532 5.131 -6.151 1.00 90.69 178 LEU A CA 1
ATOM 1421 C C . LEU A 1 178 ? 6.750 6.140 -5.298 1.00 90.69 178 LEU A C 1
ATOM 1423 O O . LEU A 1 178 ? 7.326 6.791 -4.427 1.00 90.69 178 LEU A O 1
ATOM 1427 N N . ILE A 1 179 ? 5.434 6.246 -5.499 1.00 88.12 179 ILE A N 1
ATOM 1428 C CA . ILE A 1 179 ? 4.564 7.101 -4.679 1.00 88.12 179 ILE A CA 1
ATOM 1429 C C . ILE A 1 179 ? 4.615 6.671 -3.208 1.00 88.12 179 ILE A C 1
ATOM 1431 O O . ILE A 1 179 ? 4.833 7.505 -2.334 1.00 88.12 179 ILE A O 1
ATOM 1435 N N . MET A 1 180 ? 4.475 5.379 -2.921 1.00 89.75 180 MET A N 1
ATOM 1436 C CA . MET A 1 180 ? 4.526 4.886 -1.544 1.00 89.75 180 MET A CA 1
ATOM 1437 C C . MET A 1 180 ? 5.918 5.039 -0.921 1.00 89.75 180 MET A C 1
ATOM 1439 O O . MET A 1 180 ? 6.028 5.424 0.239 1.00 89.75 180 MET A O 1
ATOM 1443 N N . LEU A 1 181 ? 6.988 4.812 -1.688 1.00 91.56 181 LEU A N 1
ATOM 1444 C CA . LEU A 1 181 ? 8.361 5.014 -1.226 1.00 91.56 181 LEU A CA 1
ATOM 1445 C C . LEU A 1 181 ? 8.622 6.483 -0.877 1.00 91.56 181 LEU A C 1
ATOM 1447 O O . LEU A 1 181 ? 9.188 6.785 0.171 1.00 91.56 181 LEU A O 1
ATOM 1451 N N . THR A 1 182 ? 8.176 7.413 -1.723 1.00 88.00 182 THR A N 1
ATOM 1452 C CA . THR A 1 182 ? 8.281 8.846 -1.416 1.00 88.00 182 THR A CA 1
ATOM 1453 C C . THR A 1 182 ? 7.456 9.230 -0.188 1.00 88.00 182 THR A C 1
ATOM 1455 O O . THR A 1 182 ? 7.925 10.045 0.606 1.00 88.00 182 THR A O 1
ATOM 1458 N N . ALA A 1 183 ? 6.274 8.632 0.007 1.00 87.31 183 ALA A N 1
ATOM 1459 C CA . ALA A 1 183 ? 5.448 8.864 1.192 1.00 87.31 183 ALA A CA 1
ATOM 1460 C C . ALA A 1 183 ? 6.140 8.360 2.467 1.00 87.31 183 ALA A C 1
ATOM 1462 O O . ALA A 1 183 ? 6.177 9.077 3.463 1.00 87.31 183 ALA A O 1
ATOM 1463 N N . LEU A 1 184 ? 6.769 7.181 2.414 1.00 89.06 184 LEU A N 1
ATOM 1464 C CA . LEU A 1 184 ? 7.592 6.636 3.498 1.00 89.06 184 LEU A CA 1
ATOM 1465 C C . LEU A 1 184 ? 8.760 7.562 3.854 1.00 89.06 184 LEU A C 1
ATOM 1467 O O . LEU A 1 184 ? 8.990 7.838 5.029 1.00 89.06 184 LEU A O 1
ATOM 1471 N N . VAL A 1 185 ? 9.484 8.064 2.849 1.00 88.31 185 VAL A N 1
ATOM 1472 C CA . VAL A 1 185 ? 10.622 8.972 3.060 1.00 88.31 185 VAL A CA 1
ATOM 1473 C C . VAL A 1 185 ? 10.173 10.308 3.659 1.00 88.31 185 VAL A C 1
ATOM 1475 O O . VAL A 1 185 ? 10.829 10.801 4.572 1.00 88.31 185 VAL A O 1
ATOM 1478 N N . GLN A 1 186 ? 9.070 10.896 3.185 1.00 86.31 186 GLN A N 1
ATOM 1479 C CA . GLN A 1 186 ? 8.536 12.143 3.754 1.00 86.31 186 GLN A CA 1
ATOM 1480 C C . GLN A 1 186 ? 8.011 11.951 5.180 1.00 86.31 186 GLN A C 1
ATOM 1482 O O . GLN A 1 186 ? 8.326 12.758 6.053 1.00 86.31 186 GLN A O 1
ATOM 1487 N N . GLU A 1 187 ? 7.298 10.854 5.451 1.00 85.75 187 GLU A N 1
ATOM 1488 C CA . GLU A 1 187 ? 6.839 10.532 6.806 1.00 85.75 187 GLU A CA 1
ATOM 1489 C C . GLU A 1 187 ? 8.027 10.341 7.762 1.00 85.75 187 GLU A C 1
ATOM 1491 O O . GLU A 1 187 ? 8.019 10.872 8.872 1.00 85.75 187 GLU A O 1
ATOM 1496 N N . ALA A 1 188 ? 9.095 9.668 7.315 1.00 84.38 188 ALA A N 1
ATOM 1497 C CA . ALA A 1 188 ? 10.330 9.510 8.085 1.00 84.38 188 ALA A CA 1
ATOM 1498 C C . ALA A 1 188 ? 11.066 10.841 8.338 1.00 84.38 188 ALA A C 1
ATOM 1500 O O . ALA A 1 188 ? 11.750 10.979 9.350 1.00 84.38 188 ALA A O 1
ATOM 1501 N N . ARG A 1 189 ? 10.913 11.829 7.446 1.00 85.31 189 ARG A N 1
ATOM 1502 C CA . ARG A 1 189 ? 11.433 13.200 7.609 1.00 85.31 189 ARG A CA 1
ATOM 1503 C C . ARG A 1 189 ? 10.543 14.093 8.482 1.00 85.31 189 ARG A C 1
ATOM 1505 O O . ARG A 1 189 ? 10.938 15.213 8.788 1.00 85.31 189 ARG A O 1
ATOM 1512 N N . GLY A 1 190 ? 9.367 13.615 8.896 1.00 77.06 190 GLY A N 1
ATOM 1513 C CA . GLY A 1 190 ? 8.413 14.371 9.710 1.00 77.06 190 GLY A CA 1
ATOM 1514 C C . GLY A 1 190 ? 7.503 15.321 8.921 1.00 77.06 190 GLY A C 1
ATOM 1515 O O . GLY A 1 190 ? 6.748 16.078 9.532 1.00 77.06 190 GLY A O 1
ATOM 1516 N N . GLU A 1 191 ? 7.527 15.279 7.586 1.00 75.56 191 GLU A N 1
ATOM 1517 C CA . GLU A 1 191 ? 6.660 16.094 6.728 1.00 75.56 191 GLU A CA 1
ATOM 1518 C C . GLU A 1 191 ? 5.267 15.460 6.628 1.00 75.56 191 GLU A C 1
ATOM 1520 O O . GLU A 1 191 ? 5.017 14.587 5.795 1.00 75.56 191 GLU A O 1
ATOM 1525 N N . LYS A 1 192 ? 4.341 15.884 7.496 1.00 71.88 192 LYS A N 1
ATOM 1526 C CA . LYS A 1 192 ? 2.987 15.316 7.565 1.00 71.88 192 LYS A CA 1
ATOM 1527 C C . LYS A 1 192 ? 1.965 16.150 6.801 1.00 71.88 192 LYS A C 1
ATOM 1529 O O . LYS A 1 192 ? 1.638 17.266 7.203 1.00 71.88 192 LYS A O 1
ATOM 1534 N N . HIS A 1 193 ? 1.368 15.573 5.761 1.00 66.25 193 HIS A N 1
ATOM 1535 C CA . HIS A 1 193 ? 0.244 16.187 5.044 1.00 66.25 193 HIS A CA 1
ATOM 1536 C C . HIS A 1 193 ? -1.084 15.835 5.731 1.00 66.25 193 HIS A C 1
ATOM 1538 O O . HIS A 1 193 ? -1.806 14.944 5.291 1.00 66.25 193 HIS A O 1
ATOM 1544 N N . LEU A 1 194 ? -1.396 16.503 6.847 1.00 59.28 194 LEU A N 1
ATOM 1545 C CA . LEU A 1 194 ? -2.573 16.188 7.681 1.00 59.28 194 LEU A CA 1
ATOM 1546 C C . LEU A 1 194 ? -3.878 16.839 7.196 1.00 59.28 194 LEU A C 1
ATOM 1548 O O . LEU A 1 194 ? -4.954 16.291 7.418 1.00 59.28 194 LEU A O 1
ATOM 1552 N N . VAL A 1 195 ? -3.800 17.999 6.537 1.00 57.09 195 VAL A N 1
ATOM 1553 C CA . VAL A 1 195 ? -4.975 18.814 6.189 1.00 57.09 195 VAL A CA 1
ATOM 1554 C C . VAL A 1 195 ? -5.301 18.694 4.703 1.00 57.09 195 VAL A C 1
ATOM 1556 O O . VAL A 1 195 ? -4.426 18.787 3.840 1.00 57.09 195 VAL A O 1
ATOM 1559 N N . TRP A 1 196 ? -6.586 18.501 4.396 1.00 53.91 196 TRP A N 1
ATOM 1560 C CA . TRP A 1 196 ? -7.081 18.499 3.025 1.00 53.91 196 TRP A CA 1
ATOM 1561 C C . TRP A 1 196 ? -6.954 19.896 2.414 1.00 53.91 196 TRP A C 1
ATOM 1563 O O . TRP A 1 196 ? -7.618 20.840 2.836 1.00 53.91 196 TRP A O 1
ATOM 1573 N N . THR A 1 197 ? -6.119 20.025 1.386 1.00 57.41 197 THR A N 1
ATOM 1574 C CA . THR A 1 197 ? -6.171 21.164 0.472 1.00 57.41 197 THR A CA 1
ATOM 1575 C C . THR A 1 197 ? -7.184 20.874 -0.627 1.00 57.41 197 THR A C 1
ATOM 1577 O O . THR A 1 197 ? -7.202 19.787 -1.220 1.00 57.41 197 THR A O 1
ATOM 1580 N N . LYS A 1 198 ? -8.067 21.846 -0.856 1.00 54.06 198 LYS A N 1
ATOM 1581 C CA . LYS A 1 198 ? -9.163 21.748 -1.815 1.00 54.06 198 LYS A CA 1
ATOM 1582 C C . LYS A 1 198 ? -8.623 21.680 -3.237 1.00 54.06 198 LYS A C 1
ATOM 1584 O O . LYS A 1 198 ? -7.909 22.580 -3.662 1.00 54.06 198 LYS A O 1
ATOM 1589 N N . ILE A 1 199 ? -8.967 20.619 -3.965 1.00 59.19 199 ILE A N 1
ATOM 1590 C CA . ILE A 1 199 ? -8.673 20.506 -5.398 1.00 59.19 199 ILE A CA 1
ATOM 1591 C C . ILE A 1 199 ? -9.874 21.092 -6.139 1.00 59.19 199 ILE A C 1
ATOM 1593 O O . ILE A 1 199 ? -10.952 20.501 -6.140 1.00 59.19 199 ILE A O 1
ATOM 1597 N N . GLU A 1 200 ? -9.714 22.277 -6.723 1.00 59.31 200 GLU A N 1
ATOM 1598 C CA . GLU A 1 200 ? -10.806 22.949 -7.442 1.00 59.31 200 GLU A CA 1
ATOM 1599 C C . GLU A 1 200 ? -11.110 22.293 -8.801 1.00 59.31 200 GLU A C 1
ATOM 1601 O O . GLU A 1 200 ? -12.241 22.351 -9.272 1.00 59.31 200 GLU A O 1
ATOM 1606 N N . GLU A 1 201 ? -10.137 21.573 -9.374 1.00 57.12 201 GLU A N 1
ATOM 1607 C CA . GLU A 1 201 ? -10.183 20.975 -10.720 1.00 57.12 201 GLU A CA 1
ATOM 1608 C C . GLU A 1 201 ? -11.231 19.862 -10.913 1.00 57.12 201 GLU A C 1
ATOM 1610 O O . GLU A 1 201 ? -11.553 19.519 -12.046 1.00 57.12 201 GLU A O 1
ATOM 1615 N N . THR A 1 202 ? -11.742 19.257 -9.837 1.00 51.66 202 THR A N 1
ATOM 1616 C CA . THR A 1 202 ? -12.770 18.197 -9.903 1.00 51.66 202 THR A CA 1
ATOM 1617 C C . THR A 1 202 ? -14.198 18.733 -9.836 1.00 51.66 202 THR A C 1
ATOM 1619 O O . THR A 1 202 ? -15.143 17.950 -9.910 1.00 51.66 202 THR A O 1
ATOM 1622 N N . ARG A 1 203 ? -14.387 20.051 -9.691 1.00 54.12 203 ARG A N 1
ATOM 1623 C CA . ARG A 1 203 ? -15.717 20.650 -9.815 1.00 54.12 203 ARG A CA 1
ATOM 1624 C C . ARG A 1 203 ? -16.062 20.782 -11.292 1.00 54.12 203 ARG A C 1
ATOM 1626 O O . ARG A 1 203 ? -15.392 21.497 -12.030 1.00 54.12 203 ARG A O 1
ATOM 1633 N N . VAL A 1 204 ? -17.148 20.134 -11.701 1.00 50.84 204 VAL A N 1
ATOM 1634 C CA . VAL A 1 204 ? -17.947 20.643 -12.816 1.00 50.84 204 VAL A CA 1
ATOM 1635 C C . VAL A 1 204 ? -18.358 22.050 -12.384 1.00 50.84 204 VAL A C 1
ATOM 1637 O O . VAL A 1 204 ? -18.987 22.206 -11.338 1.00 50.84 204 VAL A O 1
ATOM 1640 N N . THR A 1 205 ? -17.899 23.081 -13.088 1.00 43.94 205 THR A N 1
ATOM 1641 C CA . THR A 1 205 ? -18.446 24.427 -12.915 1.00 43.94 205 THR A CA 1
ATOM 1642 C C . THR A 1 205 ? -19.960 24.334 -13.102 1.00 43.94 205 THR A C 1
ATOM 1644 O O . THR A 1 205 ? -20.415 23.662 -14.027 1.00 43.94 205 THR A O 1
ATOM 1647 N N . ASP A 1 206 ? -20.737 24.983 -12.230 1.00 45.47 206 ASP A N 1
ATOM 1648 C CA . ASP A 1 206 ? -22.216 24.989 -12.223 1.00 45.47 206 ASP A CA 1
ATOM 1649 C C . ASP A 1 206 ? -22.868 25.331 -13.584 1.00 45.47 206 ASP A C 1
ATOM 1651 O O . ASP A 1 206 ? -24.068 25.167 -13.762 1.00 45.47 206 ASP A O 1
ATOM 1655 N N . GLU A 1 207 ? -22.097 25.759 -14.584 1.00 46.25 207 GLU A N 1
ATOM 1656 C CA . GLU A 1 207 ? -22.559 26.089 -15.934 1.00 46.25 207 GLU A CA 1
ATOM 1657 C C . GLU A 1 207 ? -22.945 24.895 -16.826 1.00 46.25 207 GLU A C 1
ATOM 1659 O O . GLU A 1 207 ? -23.486 25.121 -17.904 1.00 46.25 207 GLU A O 1
ATOM 1664 N N . LYS A 1 208 ? -22.686 23.633 -16.445 1.00 43.12 208 LYS A N 1
ATOM 1665 C CA . LYS A 1 208 ? -23.005 22.464 -17.305 1.00 43.12 208 LYS A CA 1
ATOM 1666 C C . LYS A 1 208 ? -23.841 21.366 -16.649 1.00 43.12 208 LYS A C 1
ATOM 1668 O O . LYS A 1 208 ? -23.811 20.221 -17.098 1.00 43.12 208 LYS A O 1
ATOM 1673 N N . ALA A 1 209 ? -24.617 21.697 -15.624 1.00 43.59 209 ALA A N 1
ATOM 1674 C CA . ALA A 1 209 ? -25.662 20.814 -15.112 1.00 43.59 209 ALA A CA 1
ATOM 1675 C C . ALA A 1 209 ? -26.985 21.023 -15.877 1.00 43.59 209 ALA A C 1
ATOM 1677 O O . ALA A 1 209 ? -28.017 21.316 -15.280 1.00 43.59 209 ALA A O 1
ATOM 1678 N N . GLU A 1 210 ? -26.977 20.881 -17.207 1.00 43.81 210 GLU A N 1
ATOM 1679 C CA . GLU A 1 210 ? -28.232 20.662 -17.933 1.00 43.81 210 GLU A CA 1
ATOM 1680 C C . GLU A 1 210 ? -28.682 19.225 -17.655 1.00 43.81 210 GLU A C 1
ATOM 1682 O O . GLU A 1 210 ? -28.140 18.252 -18.178 1.00 43.81 210 GLU A O 1
ATOM 1687 N N . ILE A 1 211 ? -29.652 19.101 -16.753 1.00 54.38 211 ILE A N 1
ATOM 1688 C CA . ILE A 1 211 ? -30.377 17.861 -16.485 1.00 54.38 211 ILE A CA 1
ATOM 1689 C C . ILE A 1 211 ? -31.109 17.485 -17.784 1.00 54.38 211 ILE A C 1
ATOM 1691 O O . ILE A 1 211 ? -31.943 18.274 -18.235 1.00 54.38 211 ILE A O 1
ATOM 1695 N N . PRO A 1 212 ? -30.865 16.312 -18.399 1.00 44.44 212 PRO A N 1
ATOM 1696 C CA . PRO A 1 212 ? -31.686 15.884 -19.516 1.00 44.44 212 PRO A CA 1
ATOM 1697 C C . PRO A 1 212 ? -33.084 15.581 -18.973 1.00 44.44 212 PRO A C 1
ATOM 1699 O O . PRO A 1 212 ? -33.278 14.634 -18.209 1.00 44.44 212 PRO A O 1
ATOM 1702 N N . LEU A 1 213 ? -34.049 16.427 -19.335 1.00 45.50 213 LEU A N 1
ATOM 1703 C CA . LEU A 1 213 ? -35.466 16.204 -19.076 1.00 45.50 213 LEU A CA 1
ATOM 1704 C C . LEU A 1 213 ? -35.870 14.894 -19.760 1.00 45.50 213 LEU A C 1
ATOM 1706 O O . LEU A 1 213 ? -35.942 14.809 -20.985 1.00 45.50 213 LEU A O 1
ATOM 1710 N N . ILE A 1 214 ? -36.114 13.859 -18.961 1.00 50.75 214 ILE A N 1
ATOM 1711 C CA . ILE A 1 214 ? -36.762 12.639 -19.432 1.00 50.75 214 ILE A CA 1
ATOM 1712 C C . ILE A 1 214 ? -38.228 13.013 -19.657 1.00 50.75 214 ILE A C 1
ATOM 1714 O O . ILE A 1 214 ? -38.987 13.162 -18.700 1.00 50.75 214 ILE A O 1
ATOM 1718 N N . HIS A 1 215 ? -38.614 13.223 -20.915 1.00 46.09 215 HIS A N 1
ATOM 1719 C CA . HIS A 1 215 ? -40.024 13.296 -21.278 1.00 46.09 215 HIS A CA 1
ATOM 1720 C C . HIS A 1 215 ? -40.638 11.900 -21.111 1.00 46.09 215 HIS A C 1
ATOM 1722 O O . HIS A 1 215 ? -40.142 10.931 -21.688 1.00 46.09 215 HIS A O 1
ATOM 1728 N N . SER A 1 216 ? -41.664 11.825 -20.262 1.00 51.53 216 SER A N 1
ATOM 1729 C CA . SER A 1 216 ? -42.551 10.672 -20.067 1.00 51.53 216 SER A CA 1
ATOM 1730 C C . SER A 1 216 ? -43.349 10.342 -21.319 1.00 51.53 216 SER A C 1
ATOM 1732 O O . SER A 1 216 ? -43.831 11.323 -21.934 1.00 51.53 216 SER A O 1
#

Foldseek 3Di:
DVVVLVVVVVVVVLVLQQVCLVQFAALADDQQDDDDDCVQCVDDDLLAAPHPSLVQLSQVVVVHHHHDDPPDDDDDDQFPDPVVNLVVLLQNLLNNVRSCVVSVVLCVDDDPCNPPVSVVVCCLSPVCLVCVVVVVVVLVVVLVVDVVSVVVVVVVVVVCVVDPSSVVVVVVSVSSSVSSNVSVVCVVVVNHPRDDDDDPRRDPDPPPPPPPPPDD

Secondary structure (DSSP, 8-state):
-HHHHHHHHHHHHHHHHHHHHHHS--SS--SS-----GGG-----TTS---HHHHHHHHHHTT------TT--------SSHHHHHHHHHHHHHHHHHHHHHTGGGGGSSSHIIIIIHHHHHIIIIIHHHHHHHHHHHHHHHHHH-HHHHHHHHHHHHHHHH-HHHHHHHHHHHHHHHHHHHHHHHHHTT----S----GGG---GGG--------